Protein AF-A0A3D2CJP8-F1 (afdb_monomer_lite)

Foldseek 3Di:
DDDDDDDDDDDDDDDDDDDDDDDDDDDDDDDDDDDDDDDDDDDDDDDDDDDDDDDDDDDDDDDDDDDDDDDDDDDDDDDDDDDDDDDDDDDDDDDDDDDDPPPPCPQDWDFPDDWPQWTWTARPVPRQTAIDGHDPVCQQQAFLVPQDAQQQPDDPPCLLLLLLLVLQLVCCRVPPVVCNQVSVVVVRARTPNSNSSNVLNCLSVQFDAPDVRHGSVRTDHDPVSVVSNVVSNVVVLVVLLVVVCVVCVPLQDADVNQGLLLLLLLVLVVVVVDDPVVSQVSQVVRVHGPVRNVVRVVVLVVSCVVPPSCSSVVVSVVSNVVSNVVVVVVVVVVDDDPPPPPDDDDPDDDDDDDDDDDDDDDDDDDDDDDDD

Radius of gyration: 37.15 Å; chains: 1; bounding box: 109×98×77 Å

Secondary structure (DSSP, 8-state):
-PPPPPPPPPPP-PPPP--------PPP--PPPPP-PPP-----PPPPPPPPPP-----PPPP-------------------------------------------PPPEEEEEETTEEEEE-TTT--EEEEE--TT-GGGSBTTTPPP--TTSPTT-HHHHHHHHHHHHHHHHH-GGGHHHHHHHTT-SSHHHHHHHHHHHHHHHSEESSTT-BGGGEE--HHHHHHHHHHHHHHHHHHHHHHHHH-TTTT--BTTB-HHHHHHHHHHHHTT--HHHHHHHHHHTT--HHHHHHHHHHHHHHHHH-TT-HHHHHHHHHHHHHHHHHHHHHHHT--SSSS--------------------------------

pLDDT: mean 76.85, std 23.81, range [30.42, 98.5]

Sequence (372 aa):
TVPLPAPIPPADTTPPVDTTLPSTVAPASVAPPAPTLPNPSSTLDEAPAVVAPNTAAGESVPDASHLGPDPESEPDTEDHPDSAQPTDVDTAKSPPDLGPIEVTEETPLSQIGQSGDACLMEDPSTRIRTWMWLPTDGGASVPAEQWTDFWGPLPPGDLDAFCDHRVVQQDAETTQPDTLEAVLTELGYPDVGAWHRVYWTAMKHFGDPSEPGGLLEAYITSERMTRHLLSARTREQQRKAQQHSAADHTLLLPVEDISVESYAACAAAAAQGLPTDQFHQVLADHGMDPVKWERVNAVWTNRMSQDASMTIMQFFGNAFQAATRSSIDAAASATPESMSDDDGDRTEMFEASDEASKLEAPMEDPDADIQF

Structure (mmCIF, N/CA/C/O backbone):
data_AF-A0A3D2CJP8-F1
#
_entry.id   AF-A0A3D2CJP8-F1
#
loop_
_atom_site.group_PDB
_atom_site.id
_atom_site.type_symbol
_atom_site.label_atom_id
_atom_site.label_alt_id
_atom_site.label_comp_id
_atom_site.label_asym_id
_atom_site.label_entity_id
_atom_site.label_seq_id
_atom_site.pdbx_PDB_ins_code
_atom_site.Cartn_x
_atom_site.Cartn_y
_atom_site.Cartn_z
_atom_site.occupancy
_atom_site.B_iso_or_equiv
_atom_site.auth_seq_id
_atom_site.auth_comp_id
_atom_site.auth_asym_id
_atom_site.auth_atom_id
_atom_site.pdbx_PDB_model_num
ATOM 1 N N . THR A 1 1 ? 59.169 -31.226 -27.712 1.00 45.88 1 THR A N 1
ATOM 2 C CA . THR A 1 1 ? 58.097 -31.488 -28.692 1.00 45.88 1 THR A CA 1
ATOM 3 C C . THR A 1 1 ? 57.383 -32.755 -28.281 1.00 45.88 1 THR A C 1
ATOM 5 O O . THR A 1 1 ? 57.922 -33.836 -28.468 1.00 45.88 1 THR A O 1
ATOM 8 N N . VAL A 1 2 ? 56.256 -32.608 -27.585 1.00 45.81 2 VAL A N 1
ATOM 9 C CA . VAL A 1 2 ? 55.427 -33.708 -27.061 1.00 45.81 2 VAL A CA 1
ATOM 10 C C . VAL A 1 2 ? 54.302 -33.956 -28.077 1.00 45.81 2 VAL A C 1
ATOM 12 O O . VAL A 1 2 ? 53.737 -32.970 -28.552 1.00 45.81 2 VAL A O 1
ATOM 15 N N . PRO A 1 3 ? 54.004 -35.205 -28.478 1.00 49.12 3 PRO A N 1
ATOM 16 C CA . PRO A 1 3 ? 53.000 -35.469 -29.506 1.00 49.12 3 PRO A CA 1
ATOM 17 C C . PRO A 1 3 ? 51.574 -35.281 -28.965 1.00 49.12 3 PRO A C 1
ATOM 19 O O . PRO A 1 3 ? 51.261 -35.721 -27.859 1.00 49.12 3 PRO A O 1
ATOM 22 N N . LEU A 1 4 ? 50.721 -34.627 -29.762 1.00 50.25 4 LEU A N 1
ATOM 23 C CA . LEU A 1 4 ? 49.284 -34.487 -29.507 1.00 50.25 4 LEU A CA 1
ATOM 24 C C . LEU A 1 4 ? 48.559 -35.849 -29.572 1.00 50.25 4 LEU A C 1
ATOM 26 O O . LEU A 1 4 ? 48.918 -36.682 -30.408 1.00 50.25 4 LEU A O 1
ATOM 30 N N . PRO A 1 5 ? 47.508 -36.061 -28.758 1.00 54.50 5 PRO A N 1
ATOM 31 C CA . PRO A 1 5 ? 46.655 -37.242 -28.845 1.00 54.50 5 PRO A CA 1
ATOM 32 C C . PRO A 1 5 ? 45.674 -37.164 -30.030 1.00 54.50 5 PRO A C 1
ATOM 34 O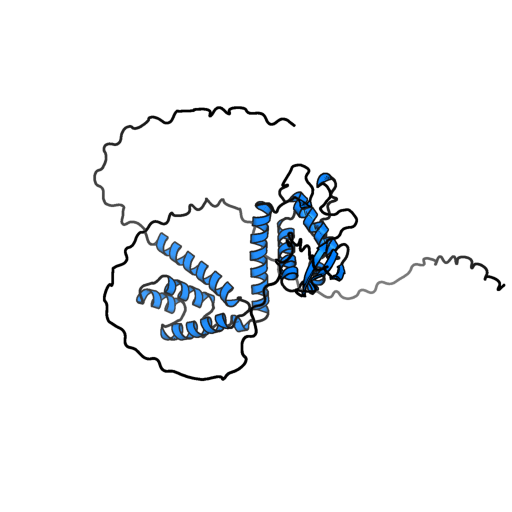 O . PRO A 1 5 ? 45.192 -36.093 -30.397 1.00 54.50 5 PRO A O 1
ATOM 37 N N . ALA A 1 6 ? 45.389 -38.325 -30.624 1.00 61.38 6 ALA A N 1
ATOM 38 C CA . ALA A 1 6 ? 44.492 -38.504 -31.765 1.00 61.38 6 ALA A CA 1
ATOM 39 C C . ALA A 1 6 ? 42.995 -38.357 -31.386 1.00 61.38 6 ALA A C 1
ATOM 41 O O . ALA A 1 6 ? 42.635 -38.616 -30.236 1.00 61.38 6 ALA A O 1
ATOM 42 N N . PRO A 1 7 ? 42.116 -37.977 -32.337 1.00 58.38 7 PRO A N 1
ATOM 43 C CA . PRO A 1 7 ? 40.693 -37.744 -32.081 1.00 58.38 7 PRO A CA 1
ATOM 44 C C . PRO A 1 7 ? 39.887 -39.045 -31.926 1.00 58.38 7 PRO A C 1
ATOM 46 O O . PRO A 1 7 ? 40.112 -40.030 -32.629 1.00 58.38 7 PRO A O 1
ATOM 49 N N . ILE A 1 8 ? 38.917 -39.015 -31.010 1.00 62.25 8 ILE A N 1
ATOM 50 C CA . ILE A 1 8 ? 37.977 -40.102 -30.698 1.00 62.25 8 ILE A CA 1
ATOM 51 C C . ILE A 1 8 ? 36.790 -40.054 -31.687 1.00 62.25 8 ILE A C 1
ATOM 53 O O . ILE A 1 8 ? 36.257 -38.966 -31.912 1.00 62.25 8 ILE A O 1
ATOM 57 N N . PRO A 1 9 ? 36.347 -41.186 -32.275 1.00 62.78 9 PRO A N 1
ATOM 58 C CA . PRO A 1 9 ? 35.161 -41.229 -33.136 1.00 62.78 9 PRO A CA 1
ATOM 59 C C . PRO A 1 9 ? 33.838 -41.225 -32.336 1.00 62.78 9 PRO A C 1
ATOM 61 O O . PRO A 1 9 ? 33.816 -41.686 -31.193 1.00 62.78 9 PRO A O 1
ATOM 64 N N . PRO A 1 10 ? 32.724 -40.740 -32.922 1.00 59.69 10 PRO A N 1
ATOM 65 C CA . PRO A 1 10 ? 31.441 -40.641 -32.230 1.00 59.69 10 PRO A CA 1
ATOM 66 C C . PRO A 1 10 ? 30.774 -42.011 -32.042 1.00 59.69 10 PRO A C 1
ATOM 68 O O . PRO A 1 10 ? 30.721 -42.825 -32.964 1.00 59.69 10 PRO A O 1
ATOM 71 N N . ALA A 1 11 ? 30.250 -42.241 -30.836 1.00 49.19 11 ALA A N 1
ATOM 72 C CA . ALA A 1 11 ? 29.469 -43.419 -30.486 1.00 49.19 11 ALA A CA 1
ATOM 73 C C . ALA A 1 11 ? 28.021 -43.265 -30.975 1.00 49.19 11 ALA A C 1
ATOM 75 O O . ALA A 1 11 ? 27.290 -42.381 -30.531 1.00 49.19 11 ALA A O 1
ATOM 76 N N . ASP A 1 12 ? 27.629 -44.152 -31.884 1.00 48.88 12 ASP A N 1
ATOM 77 C CA . ASP A 1 12 ? 26.260 -44.354 -32.339 1.00 48.88 12 ASP A CA 1
ATOM 78 C C . ASP A 1 12 ? 25.576 -45.341 -31.382 1.00 48.88 12 ASP A C 1
ATOM 80 O O . ASP A 1 12 ? 26.020 -46.482 -31.231 1.00 48.88 12 ASP A O 1
ATOM 84 N N . THR A 1 13 ? 24.541 -44.891 -30.671 1.00 49.53 13 THR A N 1
ATOM 85 C CA . THR A 1 13 ? 23.738 -45.768 -29.804 1.00 49.53 13 THR A CA 1
ATOM 86 C C . THR A 1 13 ? 22.270 -45.372 -29.890 1.00 49.53 13 THR A C 1
ATOM 88 O O . THR A 1 13 ? 21.768 -44.553 -29.125 1.00 49.53 13 THR A O 1
ATOM 91 N N . THR A 1 14 ? 21.569 -45.974 -30.846 1.00 52.47 14 THR A N 1
ATOM 92 C CA . THR A 1 14 ? 20.107 -46.070 -30.854 1.00 52.47 14 THR A CA 1
ATOM 93 C C . THR A 1 14 ? 19.693 -47.306 -30.044 1.00 52.47 14 THR A C 1
ATOM 95 O O . THR A 1 14 ? 20.161 -48.403 -30.354 1.00 52.47 14 THR A O 1
ATOM 98 N N . PRO A 1 15 ? 18.827 -47.193 -29.020 1.00 60.16 15 PRO A N 1
ATOM 99 C CA . PRO A 1 15 ? 18.236 -48.362 -28.378 1.00 60.16 15 PRO A CA 1
ATOM 100 C C . PRO A 1 15 ? 16.935 -48.807 -29.081 1.00 60.16 15 PRO A C 1
ATOM 102 O O . PRO A 1 15 ? 16.200 -47.967 -29.608 1.00 60.16 15 PRO A O 1
ATOM 105 N N . PRO A 1 16 ? 16.623 -50.118 -29.083 1.00 59.84 16 PRO A N 1
ATOM 106 C CA . PRO A 1 16 ? 15.389 -50.643 -29.651 1.00 59.84 16 PRO A CA 1
ATOM 107 C C . PRO A 1 16 ? 14.188 -50.404 -28.726 1.00 59.84 16 PRO A C 1
ATOM 109 O O . PRO A 1 16 ? 14.267 -50.559 -27.508 1.00 59.84 16 PRO A O 1
ATOM 112 N N . VAL A 1 17 ? 13.061 -50.062 -29.347 1.00 55.75 17 VAL A N 1
ATOM 113 C CA . VAL A 1 17 ? 11.728 -50.051 -28.743 1.00 55.75 17 VAL A CA 1
ATOM 114 C C . VAL A 1 17 ? 11.259 -51.496 -28.622 1.00 55.75 17 VAL A C 1
ATOM 116 O O . VAL A 1 17 ? 11.146 -52.175 -29.641 1.00 55.75 17 VAL A O 1
ATOM 119 N N . ASP A 1 18 ? 10.941 -51.947 -27.409 1.00 45.41 18 ASP A N 1
ATOM 120 C CA . ASP A 1 18 ? 10.105 -53.129 -27.235 1.00 45.41 18 ASP A CA 1
ATOM 121 C C . ASP A 1 18 ? 9.031 -52.914 -26.165 1.00 45.41 18 ASP A C 1
ATOM 123 O O . ASP A 1 18 ? 9.230 -52.291 -25.121 1.00 45.41 18 ASP A O 1
ATOM 127 N N . THR A 1 19 ? 7.852 -53.393 -26.524 1.00 47.75 19 THR A N 1
ATOM 128 C CA . THR A 1 19 ? 6.543 -53.180 -25.917 1.00 47.75 19 THR A CA 1
ATOM 129 C C . THR A 1 19 ? 6.222 -54.390 -25.059 1.00 47.75 19 THR A C 1
ATOM 131 O O . THR A 1 19 ? 6.193 -55.472 -25.629 1.00 47.75 19 THR A O 1
ATOM 134 N N . THR A 1 20 ? 5.916 -54.252 -23.756 1.00 43.38 20 THR A N 1
ATOM 135 C CA . THR A 1 20 ? 4.808 -54.973 -23.068 1.00 43.38 20 THR A CA 1
ATOM 136 C C . THR A 1 20 ? 4.754 -54.798 -21.530 1.00 43.38 20 THR A C 1
ATOM 138 O O . THR A 1 20 ? 5.689 -55.162 -20.829 1.00 43.38 20 THR A O 1
ATOM 141 N N . LEU A 1 21 ? 3.550 -54.413 -21.052 1.00 39.94 21 LEU A N 1
ATOM 142 C CA . LEU A 1 21 ? 2.859 -54.760 -19.777 1.00 39.94 21 LEU A CA 1
ATOM 143 C C . LEU A 1 21 ? 3.370 -54.170 -18.433 1.00 39.94 21 LEU A C 1
ATOM 145 O O . LEU A 1 21 ? 4.536 -53.811 -18.338 1.00 39.94 21 LEU A O 1
ATOM 149 N N . PRO A 1 22 ? 2.571 -54.167 -17.330 1.00 49.31 22 PRO A N 1
ATOM 150 C CA . PRO A 1 22 ? 1.109 -54.262 -17.163 1.00 49.31 22 PRO A CA 1
ATOM 151 C C . PRO A 1 22 ? 0.486 -53.091 -16.352 1.00 49.31 22 PRO A C 1
ATOM 153 O O . PRO A 1 22 ? 1.144 -52.410 -15.568 1.00 49.31 22 PRO A O 1
ATOM 156 N N . SER A 1 23 ? -0.834 -52.909 -16.485 1.00 48.38 23 SER A N 1
ATOM 157 C CA . SER A 1 23 ? -1.656 -52.069 -15.601 1.00 48.38 23 SER A CA 1
ATOM 158 C C . SER A 1 23 ? -1.571 -52.519 -14.139 1.00 48.38 23 SER A C 1
ATOM 160 O O . SER A 1 23 ? -2.019 -53.614 -13.804 1.00 48.38 23 SER A O 1
ATOM 162 N N . THR A 1 24 ? -1.114 -51.623 -13.263 1.00 40.81 24 THR A N 1
ATOM 163 C CA . THR A 1 24 ? -1.403 -51.661 -11.824 1.00 40.81 24 THR A CA 1
ATOM 164 C C . THR A 1 24 ? -2.207 -50.414 -11.479 1.00 40.81 24 THR A C 1
ATOM 166 O O . THR A 1 24 ? -1.712 -49.293 -11.554 1.00 40.81 24 THR A O 1
ATOM 169 N N . VAL A 1 25 ? -3.479 -50.628 -11.149 1.00 45.03 25 VAL A N 1
ATOM 170 C CA . VAL A 1 25 ? -4.412 -49.617 -10.647 1.00 45.03 25 VAL A CA 1
ATOM 171 C C . VAL A 1 25 ? -4.022 -49.282 -9.207 1.00 45.03 25 VAL A C 1
ATOM 173 O O . VAL A 1 25 ? -4.098 -50.142 -8.333 1.00 45.03 25 VAL A O 1
ATOM 176 N N . ALA A 1 26 ? -3.607 -48.040 -8.962 1.00 39.28 26 ALA A N 1
ATOM 177 C CA . ALA A 1 26 ? -3.486 -47.479 -7.619 1.00 39.28 26 ALA A CA 1
ATOM 178 C C . ALA A 1 26 ? -4.841 -46.876 -7.186 1.00 39.28 26 ALA A C 1
ATOM 180 O O . ALA A 1 26 ? -5.537 -46.299 -8.026 1.00 39.28 26 ALA A O 1
ATOM 181 N N . PRO A 1 27 ? -5.248 -46.998 -5.908 1.00 38.50 27 PRO A N 1
ATOM 182 C CA . PRO A 1 27 ? -6.500 -46.425 -5.432 1.00 38.50 27 PRO A CA 1
ATOM 183 C C . PRO A 1 27 ? -6.422 -44.895 -5.381 1.00 38.50 27 PRO A C 1
ATOM 185 O O . PRO A 1 27 ? -5.463 -44.316 -4.873 1.00 38.50 27 PRO A O 1
ATOM 188 N N . ALA A 1 28 ? -7.466 -44.260 -5.913 1.00 37.50 28 ALA A N 1
ATOM 189 C CA . ALA A 1 28 ? -7.676 -42.823 -5.895 1.00 37.50 28 ALA A CA 1
ATOM 190 C C . ALA A 1 28 ? -7.708 -42.290 -4.453 1.00 37.50 28 ALA A C 1
ATOM 192 O O . ALA A 1 28 ? -8.556 -42.683 -3.650 1.00 37.50 28 ALA A O 1
ATOM 193 N N . SER A 1 29 ? -6.794 -41.370 -4.149 1.00 34.09 29 SER A N 1
ATOM 194 C CA . SER A 1 29 ? -6.894 -40.507 -2.978 1.00 34.09 29 SER A CA 1
ATOM 195 C C . SER A 1 29 ? -7.959 -39.451 -3.270 1.00 34.09 29 SER A C 1
ATOM 197 O O . SER A 1 29 ? -7.787 -38.607 -4.150 1.00 34.09 29 SER A O 1
ATOM 199 N N . VAL A 1 30 ? -9.100 -39.562 -2.593 1.00 37.56 30 VAL A N 1
ATOM 200 C CA . VAL A 1 30 ? -10.221 -38.623 -2.688 1.00 37.56 30 VAL A CA 1
ATOM 201 C C . VAL A 1 30 ? -9.812 -37.326 -1.994 1.00 37.56 30 VAL A C 1
ATOM 203 O O . VAL A 1 30 ? -9.745 -37.263 -0.768 1.00 37.56 30 VAL A O 1
ATOM 206 N N . AL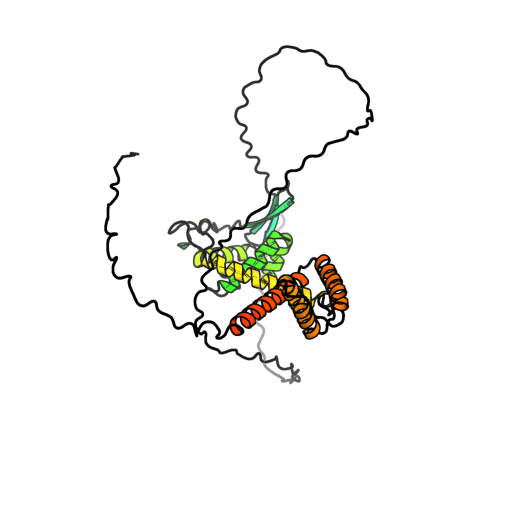A A 1 31 ? -9.527 -36.293 -2.784 1.00 36.75 31 ALA A N 1
ATOM 207 C CA . ALA A 1 31 ? -9.431 -34.926 -2.293 1.00 36.75 31 ALA A CA 1
ATOM 208 C C . ALA A 1 31 ? -10.833 -34.430 -1.871 1.00 36.75 31 ALA A C 1
ATOM 210 O O . ALA A 1 31 ? -11.807 -34.709 -2.579 1.00 36.75 31 ALA A O 1
ATOM 211 N N . PRO A 1 32 ? -10.971 -33.715 -0.740 1.00 38.78 32 PRO A N 1
ATOM 212 C CA . PRO A 1 32 ? -12.240 -33.102 -0.359 1.00 38.78 32 PRO A CA 1
ATOM 213 C C . PRO A 1 32 ? -12.629 -31.991 -1.355 1.00 38.78 32 PRO A C 1
ATOM 215 O O . PRO A 1 32 ? -11.747 -31.320 -1.896 1.00 38.78 32 PRO A O 1
ATOM 218 N N . PRO A 1 33 ? -13.933 -31.780 -1.616 1.00 36.66 33 PRO A N 1
ATOM 219 C CA . PRO A 1 33 ? -14.391 -30.758 -2.549 1.00 36.66 33 PRO A CA 1
ATOM 220 C C . PRO A 1 33 ? -14.069 -29.351 -2.033 1.00 36.66 33 PRO A C 1
ATOM 222 O O . PRO A 1 33 ? -14.289 -29.037 -0.863 1.00 36.66 33 PRO A O 1
ATOM 225 N N . ALA A 1 34 ? -13.575 -28.502 -2.934 1.00 35.25 34 ALA A N 1
ATOM 226 C CA . ALA A 1 34 ? -13.396 -27.078 -2.691 1.00 35.25 34 ALA A CA 1
ATOM 227 C C . ALA A 1 34 ? -14.752 -26.403 -2.385 1.00 35.25 34 ALA A C 1
ATOM 229 O O . ALA A 1 34 ? -15.758 -26.747 -3.018 1.00 35.25 34 ALA A O 1
ATOM 230 N N . PRO A 1 35 ? -14.807 -25.437 -1.449 1.00 33.22 35 PRO A N 1
ATOM 231 C CA . PRO A 1 35 ? -16.019 -24.674 -1.195 1.00 33.22 35 PRO A CA 1
ATOM 232 C C . PRO A 1 35 ? -16.387 -23.855 -2.437 1.00 33.22 35 PRO A C 1
ATOM 234 O O . PRO A 1 35 ? -15.609 -23.045 -2.936 1.00 33.22 35 PRO A O 1
ATOM 237 N N . THR A 1 36 ? -17.591 -24.096 -2.950 1.00 34.59 36 THR A N 1
ATOM 238 C CA . THR A 1 36 ? -18.196 -23.315 -4.030 1.00 34.59 36 THR A CA 1
ATOM 239 C C . THR A 1 36 ? -18.542 -21.930 -3.490 1.00 34.59 36 THR A C 1
ATOM 241 O O . THR A 1 36 ? -19.440 -21.796 -2.660 1.00 34.59 36 THR A O 1
ATOM 244 N N . LEU A 1 37 ? -17.821 -20.903 -3.939 1.00 35.00 37 LEU A N 1
ATOM 245 C CA . LEU A 1 37 ? -18.185 -19.512 -3.679 1.00 35.00 37 LEU A CA 1
ATOM 246 C C . LEU A 1 37 ? -19.433 -19.150 -4.507 1.00 35.00 37 LEU A C 1
ATOM 248 O O . LEU A 1 37 ? -19.487 -19.484 -5.695 1.00 35.00 37 LEU A O 1
ATOM 252 N N . PRO A 1 38 ? -20.446 -18.492 -3.917 1.00 35.53 38 PRO A N 1
ATOM 253 C CA . PRO A 1 38 ? -21.604 -18.022 -4.661 1.00 35.53 38 PRO A CA 1
ATOM 254 C C . PRO A 1 38 ? -21.210 -16.884 -5.610 1.00 35.53 38 PRO A C 1
ATOM 256 O O . PRO A 1 38 ? -20.542 -15.931 -5.225 1.00 35.53 38 PRO A O 1
ATOM 259 N N . ASN A 1 39 ? -21.661 -17.009 -6.855 1.00 39.53 39 ASN A N 1
ATOM 260 C CA . ASN A 1 39 ? -21.547 -16.028 -7.929 1.00 39.53 39 ASN A CA 1
ATOM 261 C C . ASN A 1 39 ? -22.458 -14.818 -7.624 1.00 39.53 39 ASN A C 1
ATOM 263 O O . ASN A 1 39 ? -23.679 -15.007 -7.602 1.00 39.53 39 ASN A O 1
ATOM 267 N N . PRO A 1 40 ? -21.953 -13.584 -7.433 1.00 36.50 40 PRO A N 1
ATOM 268 C CA . PRO A 1 40 ? -22.812 -12.411 -7.416 1.00 36.50 40 PRO A CA 1
ATOM 269 C C . PRO A 1 40 ? -22.982 -11.891 -8.848 1.00 36.50 40 PRO A C 1
ATOM 271 O O . PRO A 1 40 ? -22.270 -11.005 -9.310 1.00 36.50 40 PRO A O 1
ATOM 274 N N . SER A 1 41 ? -23.953 -12.444 -9.573 1.00 41.50 41 SER A N 1
ATOM 275 C CA . SER A 1 41 ? -24.576 -11.709 -10.674 1.00 41.50 41 SER A CA 1
ATOM 276 C C . SER A 1 41 ? -25.604 -10.756 -10.076 1.00 41.50 41 SER A C 1
ATOM 278 O O . SER A 1 41 ? -26.665 -11.195 -9.640 1.00 41.50 41 SER A O 1
ATOM 280 N N . SER A 1 42 ? -25.299 -9.461 -10.036 1.00 35.56 42 SER A N 1
ATOM 281 C CA . SER A 1 42 ? -26.294 -8.394 -9.882 1.00 35.56 42 SER A CA 1
ATOM 282 C C . SER A 1 42 ? -25.740 -7.094 -10.465 1.00 35.56 42 SER A C 1
ATOM 284 O O . SER A 1 42 ? -24.814 -6.500 -9.929 1.00 35.56 42 SER A O 1
ATOM 286 N N . THR A 1 43 ? -26.280 -6.752 -11.636 1.00 36.94 43 THR A N 1
ATOM 287 C CA . THR A 1 43 ? -26.701 -5.406 -12.062 1.00 36.94 43 THR A CA 1
ATOM 288 C C . THR A 1 43 ? -26.075 -4.216 -11.328 1.00 36.94 43 THR A C 1
ATOM 290 O O . THR A 1 43 ? -26.472 -3.881 -10.217 1.00 36.94 43 THR A O 1
ATOM 293 N N . LEU A 1 44 ? -25.153 -3.543 -12.023 1.00 33.38 44 LEU A N 1
ATOM 294 C CA . LEU A 1 44 ? -24.787 -2.147 -11.795 1.00 33.38 44 LEU A CA 1
ATOM 295 C C . LEU A 1 44 ? -25.991 -1.270 -12.158 1.00 33.38 44 LEU A C 1
ATOM 297 O O . LEU A 1 44 ? -26.286 -1.091 -13.338 1.00 33.38 44 LEU A O 1
ATOM 301 N N . ASP A 1 45 ? -26.686 -0.782 -11.135 1.00 34.50 45 ASP A N 1
ATOM 302 C CA . ASP A 1 45 ? -27.572 0.376 -11.229 1.00 34.50 45 ASP A CA 1
ATOM 303 C C . ASP A 1 45 ? -26.782 1.627 -10.808 1.00 34.50 45 ASP A C 1
ATOM 305 O O . ASP A 1 45 ? -25.842 1.567 -10.010 1.00 34.50 45 ASP A O 1
ATOM 309 N N . GLU A 1 46 ? -27.117 2.732 -11.448 1.00 41.53 46 GLU A N 1
ATOM 310 C CA . GLU A 1 46 ? -26.357 3.968 -11.580 1.00 41.53 46 GLU A CA 1
ATOM 311 C C . GLU A 1 46 ? -26.409 4.791 -10.278 1.00 41.53 46 GLU A C 1
ATOM 313 O O . GLU A 1 46 ? -27.482 5.137 -9.790 1.00 41.53 46 GLU A O 1
ATOM 318 N N . ALA A 1 47 ? -25.252 5.121 -9.692 1.00 33.19 47 ALA A N 1
ATOM 319 C CA . ALA A 1 47 ? -25.179 6.007 -8.527 1.00 33.19 47 ALA A CA 1
ATOM 320 C C . ALA A 1 47 ? -25.060 7.482 -8.972 1.00 33.19 47 ALA A C 1
ATOM 322 O O . ALA A 1 47 ? -24.164 7.794 -9.762 1.00 33.19 47 ALA A O 1
ATOM 323 N N . PRO A 1 48 ? -25.898 8.410 -8.464 1.00 42.41 48 PRO A N 1
ATOM 324 C CA . PRO A 1 48 ? -25.790 9.828 -8.791 1.00 42.41 48 PRO A CA 1
ATOM 325 C C . PRO A 1 48 ? -24.670 10.533 -8.007 1.00 42.41 48 PRO A C 1
ATOM 327 O O . PRO A 1 48 ? -24.327 10.176 -6.880 1.00 42.41 48 PRO A O 1
ATOM 330 N N . ALA A 1 49 ? -24.114 11.565 -8.643 1.00 35.66 49 ALA A N 1
ATOM 331 C CA . ALA A 1 49 ? -23.007 12.385 -8.166 1.00 35.66 49 ALA A CA 1
ATOM 332 C C . ALA A 1 49 ? -23.301 13.090 -6.827 1.00 35.66 49 ALA A C 1
ATOM 334 O O . ALA A 1 49 ? -24.322 13.758 -6.663 1.00 35.66 49 ALA A O 1
ATOM 335 N N . VAL A 1 50 ? -22.353 12.988 -5.892 1.00 34.44 50 VAL A N 1
ATOM 336 C CA . VAL A 1 50 ? -22.371 13.684 -4.599 1.00 34.44 50 VAL A CA 1
ATOM 337 C C . VAL A 1 50 ? -21.833 15.105 -4.778 1.00 34.44 50 VAL A C 1
ATOM 339 O O . VAL A 1 50 ? -20.681 15.306 -5.158 1.00 34.44 50 VAL A O 1
ATOM 342 N N . VAL A 1 51 ? -22.684 16.088 -4.487 1.00 35.31 51 VAL A N 1
ATOM 343 C CA . VAL A 1 51 ? -22.354 17.516 -4.384 1.00 35.31 51 VAL A CA 1
ATOM 344 C C . VAL A 1 51 ? -21.744 17.787 -3.004 1.00 35.31 51 VAL A C 1
ATOM 346 O O . VAL A 1 51 ? -22.321 17.414 -1.985 1.00 35.31 51 VAL A O 1
ATOM 349 N N . ALA A 1 52 ? -20.581 18.441 -2.962 1.00 30.42 52 ALA A N 1
ATOM 350 C CA . ALA A 1 52 ? -19.921 18.856 -1.724 1.00 30.42 52 ALA A CA 1
ATOM 351 C C . ALA A 1 52 ? -20.619 20.085 -1.097 1.00 30.42 52 ALA A C 1
ATOM 353 O O . ALA A 1 52 ? -20.880 21.051 -1.820 1.00 30.42 52 ALA A O 1
ATOM 354 N N . PRO A 1 53 ? -20.897 20.109 0.222 1.00 44.06 53 PRO A N 1
ATOM 355 C CA . PRO A 1 53 ? -21.401 21.306 0.880 1.00 44.06 53 PRO A CA 1
ATOM 356 C C . PRO A 1 53 ? -20.281 22.282 1.264 1.00 44.06 53 PRO A C 1
ATOM 358 O O . PRO A 1 53 ? -19.205 21.917 1.732 1.00 44.06 53 PRO A O 1
ATOM 361 N N . ASN A 1 54 ? -20.610 23.549 1.040 1.00 34.25 54 ASN A N 1
ATOM 362 C CA . ASN A 1 54 ? -19.833 24.764 1.232 1.00 34.25 54 ASN A CA 1
ATOM 363 C C . ASN A 1 54 ? -19.808 25.158 2.725 1.00 34.25 54 ASN A C 1
ATOM 365 O O . ASN A 1 54 ? -20.865 25.251 3.351 1.00 34.25 54 ASN A O 1
ATOM 369 N N . THR A 1 55 ? -18.627 25.398 3.297 1.00 34.56 55 THR A N 1
ATOM 370 C CA . THR A 1 55 ? -18.453 25.742 4.720 1.00 34.56 55 THR A CA 1
ATOM 371 C C . THR A 1 55 ? -18.486 27.258 4.915 1.00 34.56 55 THR A C 1
ATOM 373 O O . THR A 1 55 ? -17.575 27.960 4.480 1.00 34.56 55 THR A O 1
ATOM 376 N N . ALA A 1 56 ? -19.504 27.771 5.610 1.00 39.28 56 ALA A N 1
ATOM 377 C CA . ALA A 1 56 ? -19.550 29.151 6.093 1.00 39.28 56 ALA A CA 1
ATOM 378 C C . ALA A 1 56 ? -20.164 29.218 7.503 1.00 39.28 56 ALA A C 1
ATOM 380 O O . ALA A 1 56 ? -21.367 29.044 7.661 1.00 39.28 56 ALA A O 1
ATOM 381 N N . ALA A 1 57 ? -19.321 29.481 8.504 1.00 36.62 57 ALA A N 1
ATOM 382 C CA . ALA A 1 57 ? -19.622 30.062 9.822 1.00 36.62 57 ALA A CA 1
ATOM 383 C C . ALA A 1 57 ? -18.256 30.266 10.522 1.00 36.62 57 ALA A C 1
ATOM 385 O O . ALA A 1 57 ? -17.451 29.345 10.535 1.00 36.62 57 ALA A O 1
ATOM 386 N N . GLY A 1 58 ? -17.832 31.416 11.047 1.00 38.16 58 GLY A N 1
ATOM 387 C CA . GLY A 1 58 ? -18.565 32.612 11.437 1.00 38.16 58 GLY A CA 1
ATOM 388 C C . GLY A 1 58 ? -18.913 32.585 12.923 1.00 38.16 58 GLY A C 1
ATOM 389 O O . GLY A 1 58 ? -20.094 32.632 13.235 1.00 38.16 58 GLY A O 1
ATOM 390 N N . GLU A 1 59 ? -17.930 32.512 13.833 1.00 34.44 59 GLU A N 1
ATOM 391 C CA . GLU A 1 59 ? -18.205 32.706 15.263 1.00 34.44 59 GLU A CA 1
ATOM 392 C C . GLU A 1 59 ? -17.058 33.374 16.037 1.00 34.44 59 GLU A C 1
ATOM 394 O O . GLU A 1 59 ? -15.873 33.201 15.751 1.00 34.44 59 GLU A O 1
ATOM 399 N N . SER A 1 60 ? -17.476 34.217 16.978 1.00 35.25 60 SER A N 1
ATOM 400 C CA . SER A 1 60 ? -16.749 35.315 17.609 1.00 35.25 60 SER A CA 1
ATOM 401 C C . SER A 1 60 ? -16.021 34.893 18.889 1.00 35.25 60 SER A C 1
ATOM 403 O O . SER A 1 60 ? -16.575 34.187 19.725 1.00 35.25 60 SER A O 1
ATOM 405 N N . VAL A 1 61 ? -14.809 35.414 19.094 1.00 40.25 61 VAL A N 1
ATOM 406 C CA . VAL A 1 61 ? -14.017 35.260 20.328 1.00 40.25 61 VAL A CA 1
ATOM 407 C C . VAL A 1 61 ? -14.279 36.447 21.265 1.00 40.25 61 VAL A C 1
ATOM 409 O O . VAL A 1 61 ? -14.195 37.586 20.798 1.00 40.25 61 VAL A O 1
ATOM 412 N N . PRO A 1 62 ? -14.545 36.249 22.571 1.00 54.22 62 PRO A N 1
ATOM 413 C CA . PRO A 1 62 ? -14.500 37.339 23.532 1.00 54.22 62 PRO A CA 1
ATOM 414 C C . PRO A 1 62 ? -13.104 37.538 24.146 1.00 54.22 62 PRO A C 1
ATOM 416 O O . PRO A 1 62 ? -12.400 36.604 24.525 1.00 54.22 62 PRO A O 1
ATOM 419 N N . ASP A 1 63 ? -12.782 38.824 24.231 1.00 41.09 63 ASP A N 1
ATOM 420 C CA . ASP A 1 63 ? -11.669 39.525 24.867 1.00 41.09 63 ASP A CA 1
ATOM 421 C C . ASP A 1 63 ? -11.490 39.175 26.359 1.00 41.09 63 ASP A C 1
ATOM 423 O O . ASP A 1 63 ? -12.451 39.158 27.131 1.00 41.09 63 ASP A O 1
ATOM 427 N N . ALA A 1 64 ? -10.242 38.939 26.770 1.00 37.72 64 ALA A N 1
ATOM 428 C CA . ALA A 1 64 ? -9.844 38.819 28.170 1.00 37.72 64 ALA A CA 1
ATOM 429 C C . ALA A 1 64 ? -8.500 39.525 28.402 1.00 37.72 64 ALA A C 1
ATOM 431 O O . ALA A 1 64 ? -7.452 38.915 28.607 1.00 37.72 64 ALA A O 1
ATOM 432 N N . SER A 1 65 ? -8.558 40.852 28.385 1.00 46.69 65 SER A N 1
ATOM 433 C CA . SER A 1 65 ? -7.525 41.733 28.919 1.00 46.69 65 SER A CA 1
ATOM 434 C C . SER A 1 65 ? -7.623 41.816 30.454 1.00 46.69 65 SER A C 1
ATOM 436 O O . SER A 1 65 ? -8.501 42.504 30.979 1.00 46.69 65 SER A O 1
ATOM 438 N N . HIS A 1 66 ? -6.704 41.193 31.204 1.00 49.03 66 HIS A N 1
ATOM 439 C CA . HIS A 1 66 ? -6.377 41.675 32.555 1.00 49.03 66 HIS A CA 1
ATOM 440 C C . HIS A 1 66 ? -4.938 41.364 32.992 1.00 49.03 66 HIS A C 1
ATOM 442 O O . HIS A 1 66 ? -4.496 40.220 33.010 1.00 49.03 66 HIS A O 1
ATOM 448 N N . LEU A 1 67 ? -4.241 42.444 33.343 1.00 44.81 67 LEU A N 1
ATOM 449 C CA . LEU A 1 67 ? -2.862 42.556 33.816 1.00 44.81 67 LEU A CA 1
ATOM 450 C C . LEU A 1 67 ? -2.693 42.082 35.270 1.00 44.81 67 LEU A C 1
ATOM 452 O O . LEU A 1 67 ? -3.552 42.343 36.111 1.00 44.81 67 LEU A O 1
ATOM 456 N N . GLY A 1 68 ? -1.518 41.535 35.590 1.00 34.81 68 GLY A N 1
ATOM 457 C CA . GLY A 1 68 ? -0.986 41.429 36.954 1.00 34.81 68 GLY A CA 1
ATOM 458 C C . GLY A 1 68 ? 0.448 40.864 36.968 1.00 34.81 68 GLY A C 1
ATOM 459 O O . GLY A 1 68 ? 0.727 40.018 36.127 1.00 34.81 68 GLY A O 1
ATOM 460 N N . PRO A 1 69 ? 1.361 41.350 37.836 1.00 53.19 69 PRO A N 1
ATOM 461 C CA . PRO A 1 69 ? 2.789 41.494 37.517 1.00 53.19 69 PRO A CA 1
ATOM 462 C C . PRO A 1 69 ? 3.718 40.370 38.017 1.00 53.19 69 PRO A C 1
ATOM 464 O O . PRO A 1 69 ? 3.364 39.607 38.916 1.00 53.19 69 PRO A O 1
ATOM 467 N N . ASP A 1 70 ? 4.929 40.363 37.442 1.00 48.84 70 ASP A N 1
ATOM 468 C CA . ASP A 1 70 ? 6.140 39.624 37.838 1.00 48.84 70 ASP A CA 1
ATOM 469 C C . ASP A 1 70 ? 6.436 39.635 39.345 1.00 48.84 70 ASP A C 1
ATOM 471 O O . ASP A 1 70 ? 6.195 40.631 40.040 1.00 48.84 70 ASP A O 1
ATOM 475 N N . PRO A 1 71 ? 7.104 38.570 39.816 1.00 56.75 71 PRO A N 1
ATOM 476 C CA . PRO A 1 71 ? 8.353 38.797 40.533 1.00 56.75 71 PRO A CA 1
ATOM 477 C C . PRO A 1 71 ? 9.503 37.862 40.116 1.00 56.75 71 PRO A C 1
ATOM 479 O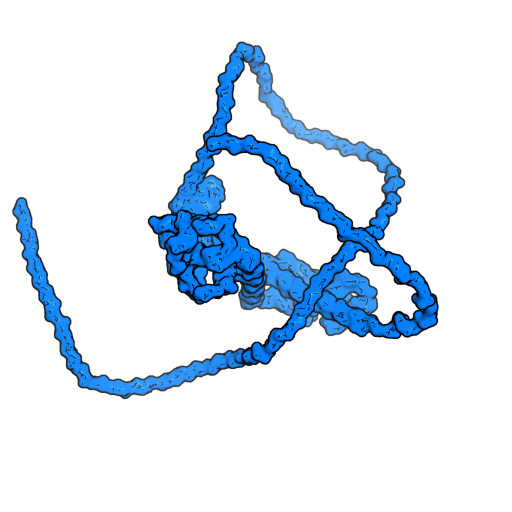 O . PRO A 1 71 ? 9.378 36.640 40.089 1.00 56.75 71 PRO A O 1
ATOM 482 N N . GLU A 1 72 ? 10.639 38.514 39.860 1.00 54.75 72 GLU A N 1
ATOM 483 C CA . GLU A 1 72 ? 12.019 38.157 40.219 1.00 54.75 72 GLU A CA 1
ATOM 484 C C . GLU A 1 72 ? 12.250 36.775 40.853 1.00 54.75 72 GLU A C 1
ATOM 486 O O . GLU A 1 72 ? 11.750 36.505 41.945 1.00 54.75 72 GLU A O 1
ATOM 491 N N . SER A 1 73 ? 13.133 35.968 40.245 1.00 47.44 73 SER A N 1
ATOM 492 C CA . SER A 1 73 ? 14.100 35.096 40.942 1.00 47.44 73 SER A CA 1
ATOM 493 C C . SER A 1 73 ? 15.090 34.468 39.948 1.00 47.44 73 SER A C 1
ATOM 495 O O . SER A 1 73 ? 14.806 33.437 39.343 1.00 47.44 73 SER A O 1
ATOM 497 N N . GLU A 1 74 ? 16.275 35.066 39.819 1.00 51.22 74 GLU A N 1
ATOM 498 C CA . GLU A 1 74 ? 17.514 34.305 39.599 1.00 51.22 74 GLU A CA 1
ATOM 499 C C . GLU A 1 74 ? 18.023 33.802 40.963 1.00 51.22 74 GLU A C 1
ATOM 501 O O . GLU A 1 74 ? 17.713 34.407 41.998 1.00 51.22 74 GLU A O 1
ATOM 506 N N . PRO A 1 75 ? 18.774 32.687 41.000 1.00 59.09 75 PRO A N 1
ATOM 507 C CA . PRO A 1 75 ? 20.216 32.865 41.182 1.00 59.09 75 PRO A CA 1
ATOM 508 C C . PRO A 1 75 ? 21.102 31.868 40.406 1.00 59.09 75 PRO A C 1
ATOM 510 O O . PRO A 1 75 ? 20.919 30.656 40.472 1.00 59.09 75 PRO A O 1
ATOM 513 N N . ASP A 1 76 ? 22.097 32.434 39.722 1.00 43.28 76 ASP A N 1
ATOM 514 C CA . ASP A 1 76 ? 23.540 32.272 39.963 1.00 43.28 76 ASP A CA 1
ATOM 515 C C . ASP A 1 76 ? 24.225 30.880 40.030 1.00 43.28 76 ASP A C 1
ATOM 517 O O . ASP A 1 76 ? 24.042 30.099 40.959 1.00 43.28 76 ASP A O 1
ATOM 521 N N . THR A 1 77 ? 25.248 30.786 39.162 1.00 40.94 77 THR A N 1
ATOM 522 C CA . THR A 1 77 ? 26.627 30.278 39.377 1.00 40.94 77 THR A CA 1
ATOM 523 C C . THR A 1 77 ? 26.935 28.782 39.230 1.00 40.94 77 THR A C 1
ATOM 525 O O . THR A 1 77 ? 26.579 27.985 40.083 1.00 40.94 77 THR A O 1
ATOM 528 N N . GLU A 1 78 ? 27.755 28.464 38.217 1.00 45.19 78 GLU A N 1
ATOM 529 C CA . GLU A 1 78 ? 28.948 27.580 38.253 1.00 45.19 78 GLU A CA 1
ATOM 530 C C . GLU A 1 78 ? 29.692 27.799 36.911 1.00 45.19 78 GLU A C 1
ATOM 532 O O . GLU A 1 78 ? 29.200 27.441 35.846 1.00 45.19 78 GLU A O 1
ATOM 537 N N . ASP A 1 79 ? 30.671 28.701 36.821 1.00 46.97 79 ASP A N 1
ATOM 538 C CA . ASP A 1 79 ? 32.089 28.578 37.209 1.00 46.97 79 ASP A CA 1
ATOM 539 C C . ASP A 1 79 ? 32.854 27.473 36.447 1.00 46.97 79 ASP A C 1
ATOM 541 O O . ASP A 1 79 ? 32.877 26.308 36.836 1.00 46.97 79 ASP A O 1
ATOM 545 N N . HIS A 1 80 ? 33.526 27.861 35.356 1.00 43.81 80 HIS A N 1
ATOM 546 C CA . HIS A 1 80 ? 34.663 27.119 34.810 1.00 43.81 80 HIS A CA 1
ATOM 547 C C . HIS A 1 80 ? 35.778 28.096 34.386 1.00 43.81 80 HIS A C 1
ATOM 549 O O . HIS A 1 80 ? 35.511 29.041 33.638 1.00 43.81 80 HIS A O 1
ATOM 555 N N . PRO A 1 81 ? 37.026 27.890 34.853 1.00 56.66 81 PRO A N 1
ATOM 556 C CA . PRO A 1 81 ? 38.088 28.876 34.732 1.00 56.66 81 PRO A CA 1
ATOM 557 C C . PRO A 1 81 ? 38.893 28.758 33.430 1.00 56.66 81 PRO A C 1
ATOM 559 O O . PRO A 1 81 ? 39.339 27.684 33.041 1.00 56.66 81 PRO A O 1
ATOM 562 N N . ASP A 1 82 ? 39.107 29.935 32.843 1.00 42.03 82 ASP A N 1
ATOM 563 C CA . ASP A 1 82 ? 40.409 30.584 32.633 1.00 42.03 82 ASP A CA 1
ATOM 564 C C . ASP A 1 82 ? 41.438 30.011 31.623 1.00 42.03 82 ASP A C 1
ATOM 566 O O . ASP A 1 82 ? 41.860 28.858 31.657 1.00 42.03 82 ASP A O 1
ATOM 570 N N . SER A 1 83 ? 41.953 30.978 30.847 1.00 44.72 83 SER A N 1
ATOM 571 C CA . SER A 1 83 ? 43.299 31.102 30.271 1.00 44.72 83 SER A CA 1
ATOM 572 C C . SER A 1 83 ? 43.606 30.515 28.886 1.00 44.72 83 SER A C 1
ATOM 574 O O . SER A 1 83 ? 44.039 29.376 28.750 1.00 44.72 83 SER A O 1
ATOM 576 N N . ALA A 1 84 ? 43.603 31.391 27.868 1.00 40.12 84 ALA A N 1
ATOM 577 C CA . ALA A 1 84 ? 44.850 31.906 27.271 1.00 40.12 84 ALA A CA 1
ATOM 578 C C . ALA A 1 84 ? 44.606 33.132 26.357 1.00 40.12 84 ALA A C 1
ATOM 580 O O . ALA A 1 84 ? 43.572 33.264 25.712 1.00 40.12 84 ALA A O 1
ATOM 581 N N . GLN A 1 85 ? 45.580 34.042 26.365 1.00 47.12 85 GLN A N 1
ATOM 582 C CA . GLN A 1 85 ? 45.559 35.429 25.885 1.00 47.12 85 GLN A CA 1
ATOM 583 C C . GLN A 1 85 ? 45.649 35.636 24.356 1.00 47.12 85 GLN A C 1
ATOM 585 O O . GLN A 1 85 ? 46.074 34.732 23.638 1.00 47.12 85 GLN A O 1
ATOM 590 N N . PRO A 1 86 ? 45.324 36.856 23.865 1.00 46.69 86 PRO A N 1
ATOM 591 C CA . PRO A 1 86 ? 45.420 37.232 22.457 1.00 46.69 86 PRO A CA 1
ATOM 592 C C . PRO A 1 86 ? 46.837 37.687 22.077 1.00 46.69 86 PRO A C 1
ATOM 594 O O . PRO A 1 86 ? 47.412 38.568 22.716 1.00 46.69 86 PRO A O 1
ATOM 597 N N . THR A 1 87 ? 47.374 37.134 20.990 1.00 39.06 87 THR A N 1
ATOM 598 C CA . THR A 1 87 ? 48.564 37.657 20.307 1.00 39.06 87 THR A CA 1
ATOM 599 C C . THR A 1 87 ? 48.179 38.342 19.001 1.00 39.06 87 THR A C 1
ATOM 601 O O . THR A 1 87 ? 47.587 37.724 18.121 1.00 39.06 87 THR A O 1
ATOM 604 N N . ASP A 1 88 ? 48.558 39.616 18.939 1.00 38.22 88 ASP A N 1
ATOM 605 C CA . ASP A 1 88 ? 49.042 40.391 17.798 1.00 38.22 88 ASP A CA 1
ATOM 606 C C . ASP A 1 88 ? 48.252 40.410 16.480 1.00 38.22 88 ASP A C 1
ATOM 608 O O . ASP A 1 88 ? 48.241 39.494 15.661 1.00 38.22 88 ASP A O 1
ATOM 612 N N . VAL A 1 89 ? 47.693 41.600 16.254 1.00 50.41 89 VAL A N 1
ATOM 613 C CA . VAL A 1 89 ? 47.302 42.161 14.966 1.00 50.41 89 VAL A CA 1
ATOM 614 C C . VAL A 1 89 ? 48.568 42.366 14.135 1.00 50.41 89 VAL A C 1
ATOM 616 O O . VAL A 1 89 ? 49.327 43.297 14.399 1.00 50.41 89 VAL A O 1
ATOM 619 N N . ASP A 1 90 ? 48.765 41.539 13.107 1.00 39.78 90 ASP A N 1
ATOM 620 C CA . ASP A 1 90 ? 49.710 41.836 12.035 1.00 39.78 90 ASP A CA 1
ATOM 621 C C . ASP A 1 90 ? 48.996 41.943 10.683 1.00 39.78 90 ASP A C 1
ATOM 623 O O . ASP A 1 90 ? 48.124 41.158 10.305 1.00 39.78 90 ASP A O 1
ATOM 627 N N . THR A 1 91 ? 49.352 43.009 9.983 1.00 52.50 91 THR A N 1
ATOM 628 C CA . THR A 1 91 ? 48.773 43.474 8.729 1.00 52.50 91 THR A CA 1
ATOM 629 C C . THR A 1 91 ? 49.414 42.707 7.581 1.00 52.50 91 THR A C 1
ATOM 631 O O . THR A 1 91 ? 50.555 42.988 7.227 1.00 52.50 91 THR A O 1
ATOM 634 N N . ALA A 1 92 ? 48.693 41.785 6.932 1.00 39.56 92 ALA A N 1
ATOM 635 C CA . ALA A 1 92 ? 49.152 41.224 5.662 1.00 39.56 92 ALA A CA 1
ATOM 636 C C . ALA A 1 92 ? 48.020 40.682 4.768 1.00 39.56 92 ALA A C 1
ATOM 638 O O . ALA A 1 92 ? 47.456 39.627 5.019 1.00 39.56 92 ALA A O 1
ATOM 639 N N . LYS A 1 93 ? 47.831 41.396 3.649 1.00 42.53 93 LYS A N 1
ATOM 640 C CA . LYS A 1 93 ? 47.534 40.900 2.292 1.00 42.53 93 LYS A CA 1
ATOM 641 C C . LYS A 1 93 ? 46.199 40.167 2.065 1.00 42.53 93 LYS A C 1
ATOM 643 O O . LYS A 1 93 ? 46.009 39.029 2.470 1.00 42.53 93 LYS A O 1
ATOM 648 N N . SER A 1 94 ? 45.324 40.822 1.294 1.00 44.50 94 SER A N 1
ATOM 649 C CA . SER A 1 94 ? 44.092 40.259 0.732 1.00 44.50 94 SER A CA 1
ATOM 650 C C . SER A 1 94 ? 44.296 38.847 0.162 1.00 44.50 94 SER A C 1
ATOM 652 O O . SER A 1 94 ? 45.259 38.646 -0.591 1.00 44.50 94 SER A O 1
ATOM 654 N N . PRO A 1 95 ? 43.403 37.888 0.469 1.00 38.66 95 PRO A N 1
ATOM 655 C CA . PRO A 1 95 ? 43.411 36.589 -0.184 1.00 38.66 95 PRO A CA 1
ATOM 656 C C . PRO A 1 95 ? 43.051 36.741 -1.671 1.00 38.66 95 PRO A C 1
ATOM 658 O O . PRO A 1 95 ? 42.334 37.678 -2.038 1.00 38.66 95 PRO A O 1
ATOM 661 N N . PRO A 1 96 ? 43.567 35.858 -2.543 1.00 47.34 96 PRO A N 1
ATOM 662 C CA . PRO A 1 96 ? 43.166 35.831 -3.938 1.00 47.34 96 PRO A CA 1
ATOM 663 C C . PRO A 1 96 ? 41.681 35.475 -4.052 1.00 47.34 96 PRO A C 1
ATOM 665 O O . PRO A 1 96 ? 41.165 34.647 -3.304 1.00 47.34 96 PRO A O 1
ATOM 668 N N . ASP A 1 97 ? 41.039 36.134 -5.007 1.00 53.94 97 ASP A N 1
ATOM 669 C CA . ASP A 1 97 ? 39.704 35.879 -5.538 1.00 53.94 97 ASP A CA 1
ATOM 670 C C . ASP A 1 97 ? 39.463 34.368 -5.729 1.00 53.94 97 ASP A C 1
ATOM 672 O O . ASP A 1 97 ? 40.049 33.736 -6.613 1.00 53.94 97 ASP A O 1
ATOM 676 N N . LEU A 1 98 ? 38.662 33.770 -4.842 1.00 40.44 98 LEU A N 1
ATOM 677 C CA . LEU A 1 98 ? 38.176 32.403 -4.992 1.00 40.44 98 LEU A CA 1
ATOM 678 C C . LEU A 1 98 ? 36.975 32.461 -5.936 1.00 40.44 98 LEU A C 1
ATOM 680 O O . LEU A 1 98 ? 35.873 32.823 -5.527 1.00 40.44 98 LEU A O 1
ATOM 684 N N . GLY A 1 99 ? 37.203 32.113 -7.203 1.00 51.72 99 GLY A N 1
ATOM 685 C CA . GLY A 1 99 ? 36.119 31.842 -8.144 1.00 51.72 99 GLY A CA 1
ATOM 686 C C . GLY A 1 99 ? 35.165 30.754 -7.615 1.00 51.72 99 GLY A C 1
ATOM 687 O O . GLY A 1 99 ? 35.533 30.005 -6.704 1.00 51.72 99 GLY A O 1
ATOM 688 N N . PRO A 1 100 ? 33.939 30.658 -8.161 1.00 46.00 100 PRO A N 1
ATOM 689 C CA . PRO A 1 100 ? 32.944 29.688 -7.713 1.00 46.00 100 PRO A CA 1
ATOM 690 C C . PRO A 1 100 ? 33.509 28.268 -7.815 1.00 46.00 100 PRO A C 1
ATOM 692 O O . PRO A 1 100 ? 33.904 27.815 -8.886 1.00 46.00 100 PRO A O 1
ATOM 695 N N . ILE A 1 101 ? 33.577 27.580 -6.677 1.00 38.94 101 ILE A N 1
ATOM 696 C CA . ILE A 1 101 ? 33.950 26.170 -6.605 1.00 38.94 101 ILE A CA 1
ATOM 697 C C . ILE A 1 101 ? 32.739 25.380 -7.113 1.00 38.94 101 ILE A C 1
ATOM 699 O O . ILE A 1 101 ? 31.745 25.246 -6.400 1.00 38.94 101 ILE A O 1
ATOM 703 N N . GLU A 1 102 ? 32.802 24.879 -8.347 1.00 47.41 102 GLU A N 1
ATOM 704 C CA . GLU A 1 102 ? 31.882 23.847 -8.834 1.00 47.41 102 GLU A CA 1
ATOM 705 C C . GLU A 1 102 ? 32.180 22.538 -8.092 1.00 47.41 102 GLU A C 1
ATOM 707 O O . GLU A 1 102 ? 33.013 21.731 -8.501 1.00 47.41 102 GLU A O 1
ATOM 712 N N . VAL A 1 103 ? 31.509 22.336 -6.960 1.00 37.97 103 VAL A N 1
ATOM 713 C CA . VAL A 1 103 ? 31.424 21.033 -6.298 1.00 37.97 103 VAL A CA 1
ATOM 714 C C . VAL A 1 103 ? 30.415 20.194 -7.086 1.00 37.97 103 VAL A C 1
ATOM 716 O O . VAL A 1 103 ? 29.229 20.190 -6.775 1.00 37.97 103 VAL A O 1
ATOM 719 N N . THR A 1 104 ? 30.864 19.493 -8.126 1.00 52.53 104 THR A N 1
ATOM 720 C CA . THR A 1 104 ? 30.145 18.314 -8.645 1.00 52.53 104 THR A CA 1
ATOM 721 C C . THR A 1 104 ? 30.727 17.066 -7.984 1.00 52.53 104 THR A C 1
ATOM 723 O O . THR A 1 104 ? 31.264 16.172 -8.628 1.00 52.53 104 THR A O 1
ATOM 726 N N . GLU A 1 105 ? 30.679 17.021 -6.649 1.00 58.50 105 GLU A N 1
ATOM 727 C CA . GLU A 1 105 ? 30.986 15.805 -5.889 1.00 58.50 105 GLU A CA 1
ATOM 728 C C . GLU A 1 105 ? 29.783 14.860 -5.959 1.00 58.50 105 GLU A C 1
ATOM 730 O O . GLU A 1 105 ? 29.064 14.640 -4.985 1.00 58.50 105 GLU A O 1
ATOM 735 N N . GLU A 1 106 ? 29.540 14.299 -7.144 1.00 75.44 106 GLU A N 1
ATOM 736 C CA . GLU A 1 106 ? 28.711 13.106 -7.246 1.00 75.44 106 GLU A CA 1
ATOM 737 C C . GLU A 1 106 ? 29.480 11.973 -6.567 1.00 75.44 106 GLU A C 1
ATOM 739 O O . GLU A 1 106 ? 30.435 11.414 -7.112 1.00 75.44 106 GLU A O 1
ATOM 744 N N . THR A 1 107 ? 29.111 11.687 -5.317 1.00 79.06 107 THR A N 1
ATOM 745 C CA . THR A 1 107 ? 29.647 10.539 -4.590 1.00 79.06 107 THR A CA 1
ATOM 746 C C . THR A 1 107 ? 29.385 9.291 -5.438 1.00 79.06 107 THR A C 1
ATOM 748 O O . THR A 1 107 ? 28.224 8.990 -5.725 1.00 79.06 107 THR A O 1
ATOM 751 N N . PRO A 1 108 ? 30.427 8.558 -5.870 1.00 86.88 108 PRO A N 1
ATOM 752 C CA . PRO A 1 108 ? 30.242 7.438 -6.776 1.00 86.88 108 PRO A CA 1
ATOM 753 C C . PRO A 1 108 ? 29.444 6.337 -6.076 1.00 86.88 108 PRO A C 1
ATOM 755 O O . PRO A 1 108 ? 29.869 5.792 -5.053 1.00 86.88 108 PRO A O 1
ATOM 758 N N . LEU A 1 109 ? 28.288 6.000 -6.644 1.00 93.12 109 LEU A N 1
ATOM 759 C CA . LEU A 1 109 ? 27.488 4.866 -6.203 1.00 93.12 109 LEU A CA 1
ATOM 760 C C . LEU A 1 109 ? 28.279 3.568 -6.413 1.00 93.12 109 LEU A C 1
ATOM 762 O O . LEU A 1 109 ? 28.849 3.331 -7.481 1.00 93.12 109 LEU A O 1
ATOM 766 N N . SER A 1 110 ? 28.309 2.714 -5.394 1.00 95.50 110 SER A N 1
ATOM 767 C CA . SER A 1 110 ? 28.995 1.422 -5.452 1.00 95.50 110 SER A CA 1
ATOM 768 C C . SER A 1 110 ? 28.009 0.319 -5.809 1.00 95.50 110 SER A C 1
ATOM 770 O O . SER A 1 110 ? 27.025 0.116 -5.105 1.00 95.50 110 SER A O 1
ATOM 772 N N . GLN A 1 111 ? 28.274 -0.427 -6.879 1.00 96.44 111 GLN A N 1
ATOM 773 C CA . GLN A 1 111 ? 27.467 -1.598 -7.213 1.00 96.44 111 GLN A CA 1
ATOM 774 C C . GLN A 1 111 ? 27.718 -2.719 -6.197 1.00 96.44 111 GLN A C 1
ATOM 776 O O . GLN A 1 111 ? 28.850 -3.179 -6.040 1.00 96.44 111 GLN A O 1
ATOM 781 N N . ILE A 1 112 ? 26.657 -3.172 -5.531 1.00 96.88 112 ILE A N 1
ATOM 782 C CA . ILE A 1 112 ? 26.699 -4.238 -4.518 1.00 96.88 112 ILE A CA 1
ATOM 783 C C . ILE A 1 112 ? 25.918 -5.494 -4.933 1.00 96.88 112 ILE A C 1
ATOM 785 O O . ILE A 1 112 ? 26.081 -6.543 -4.313 1.00 96.88 112 ILE A O 1
ATOM 789 N N . GLY A 1 113 ? 25.109 -5.416 -5.995 1.00 96.31 113 GLY A N 1
ATOM 790 C CA . GLY A 1 113 ? 24.354 -6.549 -6.530 1.00 96.31 113 GLY A CA 1
ATOM 791 C C . GLY A 1 113 ? 23.929 -6.355 -7.986 1.00 96.31 113 GLY A C 1
ATOM 792 O O . GLY A 1 113 ? 24.037 -5.260 -8.543 1.00 96.31 113 GLY A O 1
ATOM 793 N N . GLN A 1 114 ? 23.454 -7.431 -8.611 1.00 97.19 114 GLN A N 1
ATOM 794 C CA . GLN A 1 114 ? 22.900 -7.424 -9.965 1.00 97.19 114 GLN A CA 1
ATOM 795 C C . GLN A 1 114 ? 21.787 -8.470 -10.076 1.00 97.19 114 GLN A C 1
ATOM 797 O O . GLN A 1 114 ? 21.952 -9.587 -9.595 1.00 97.19 114 GLN A O 1
ATOM 802 N N . SER A 1 115 ? 20.691 -8.109 -10.740 1.00 97.06 115 SER A N 1
ATOM 803 C CA . SER A 1 115 ? 19.552 -8.980 -11.036 1.00 97.06 115 SER A CA 1
ATOM 804 C C . SER A 1 115 ? 19.039 -8.638 -12.440 1.00 97.06 115 SER A C 1
ATOM 806 O O . SER A 1 115 ? 18.427 -7.591 -12.670 1.00 97.06 115 SER A O 1
ATOM 808 N N . GLY A 1 116 ? 19.393 -9.483 -13.413 1.00 96.00 116 GLY A N 1
ATOM 809 C CA . GLY A 1 116 ? 19.171 -9.218 -14.836 1.00 96.00 116 GLY A CA 1
ATOM 810 C C . GLY A 1 116 ? 19.902 -7.958 -15.322 1.00 96.00 116 GLY A C 1
ATOM 811 O O . GLY A 1 116 ? 21.108 -7.796 -15.107 1.00 96.00 116 GLY A O 1
ATOM 812 N N . ASP A 1 117 ? 19.146 -7.065 -15.963 1.00 96.00 117 ASP A N 1
ATOM 813 C CA . ASP A 1 117 ? 19.601 -5.751 -16.448 1.00 96.00 117 ASP A CA 1
ATOM 814 C C . ASP A 1 117 ? 19.579 -4.655 -15.354 1.00 96.00 117 ASP A C 1
ATOM 816 O O . ASP A 1 117 ? 19.800 -3.479 -15.645 1.00 96.00 117 ASP A O 1
ATOM 820 N N . ALA A 1 118 ? 19.260 -4.997 -14.101 1.00 96.81 118 ALA A N 1
ATOM 821 C CA . ALA A 1 118 ? 19.244 -4.055 -12.983 1.00 96.81 118 ALA A CA 1
ATOM 822 C C . ALA A 1 118 ? 20.406 -4.300 -12.011 1.00 96.81 118 ALA A C 1
ATOM 824 O O . ALA A 1 118 ? 20.803 -5.437 -11.747 1.00 96.81 118 ALA A O 1
ATOM 825 N N . CYS A 1 119 ? 20.927 -3.217 -11.442 1.00 97.06 119 CYS A N 1
ATOM 826 C CA . CYS A 1 119 ? 22.034 -3.207 -10.496 1.00 97.06 119 CYS A CA 1
ATOM 827 C C . CYS A 1 119 ? 21.575 -2.618 -9.164 1.00 97.06 119 CYS A C 1
ATOM 829 O O . CYS A 1 119 ? 20.961 -1.553 -9.133 1.00 97.06 119 CYS A O 1
ATOM 831 N N . LEU A 1 120 ? 21.905 -3.285 -8.060 1.00 96.75 120 LEU A N 1
ATOM 832 C CA . LEU A 1 120 ? 21.723 -2.723 -6.727 1.00 96.75 120 LEU A CA 1
ATOM 833 C C . LEU A 1 120 ? 22.938 -1.858 -6.404 1.00 96.75 120 LEU A C 1
ATOM 835 O O . LEU A 1 120 ? 24.069 -2.353 -6.368 1.00 96.75 120 LEU A O 1
ATOM 839 N N . MET A 1 121 ? 22.692 -0.575 -6.182 1.00 96.44 121 MET A N 1
ATOM 840 C CA . MET A 1 121 ? 23.711 0.435 -5.934 1.00 96.44 121 MET A CA 1
ATOM 841 C C . MET A 1 121 ? 23.604 0.923 -4.488 1.00 96.44 121 MET A C 1
ATOM 843 O O . MET A 1 121 ? 22.500 1.151 -4.005 1.00 96.44 121 MET A O 1
ATOM 847 N N . GLU A 1 122 ? 24.731 1.086 -3.798 1.00 96.50 122 GLU A N 1
ATOM 848 C CA . GLU A 1 122 ? 24.814 1.678 -2.458 1.00 96.50 122 GLU A CA 1
ATOM 849 C C . GLU A 1 122 ? 25.553 3.015 -2.539 1.00 96.50 122 GLU A C 1
ATOM 851 O O . GLU A 1 122 ? 26.676 3.091 -3.050 1.00 96.50 122 GLU A O 1
ATOM 856 N N . ASP A 1 123 ? 24.938 4.069 -2.014 1.00 95.31 123 ASP A N 1
ATOM 857 C CA . ASP A 1 123 ? 25.640 5.319 -1.744 1.00 95.31 123 ASP A CA 1
ATOM 858 C C . ASP A 1 123 ? 26.539 5.119 -0.509 1.00 95.31 123 ASP A C 1
ATOM 860 O O . ASP A 1 123 ? 26.034 4.856 0.587 1.00 95.31 123 ASP A O 1
ATOM 864 N N . PRO A 1 124 ? 27.874 5.234 -0.634 1.00 93.31 124 PRO A N 1
ATOM 865 C CA . PRO A 1 124 ? 28.782 4.971 0.478 1.00 93.31 124 PRO A CA 1
ATOM 866 C C . PRO A 1 124 ? 28.634 5.973 1.632 1.00 93.31 124 PRO A C 1
ATOM 868 O O . PRO A 1 124 ? 29.022 5.647 2.759 1.00 93.31 124 PRO A O 1
ATOM 871 N N . SER A 1 125 ? 28.088 7.167 1.373 1.00 94.12 125 SER A N 1
ATOM 872 C CA . SER A 1 125 ? 27.918 8.228 2.368 1.00 94.12 125 SER A CA 1
ATOM 873 C C . SER A 1 125 ? 26.663 8.026 3.221 1.00 94.12 125 SER A C 1
ATOM 875 O O . SER A 1 125 ? 26.725 8.131 4.447 1.00 94.12 125 SER A O 1
ATOM 877 N N . THR A 1 126 ? 25.543 7.669 2.590 1.00 94.75 126 THR A N 1
ATOM 878 C CA . THR A 1 126 ? 24.243 7.508 3.258 1.00 94.75 126 THR A CA 1
ATOM 879 C C . THR A 1 126 ? 23.901 6.056 3.577 1.00 94.75 126 THR A C 1
ATOM 881 O O . THR A 1 126 ? 23.012 5.804 4.390 1.00 94.75 126 THR A O 1
ATOM 884 N N . ARG A 1 127 ? 24.597 5.096 2.953 1.00 95.12 127 ARG A N 1
ATOM 885 C CA . ARG A 1 127 ? 24.254 3.662 2.944 1.00 95.12 127 ARG A CA 1
ATOM 886 C C . ARG A 1 127 ? 22.859 3.371 2.390 1.00 95.12 127 ARG A C 1
ATOM 888 O O . ARG A 1 127 ? 22.338 2.277 2.601 1.00 95.12 127 ARG A O 1
ATOM 895 N N . ILE A 1 128 ? 22.254 4.324 1.678 1.00 94.88 128 ILE A N 1
ATOM 896 C CA . ILE A 1 128 ? 20.998 4.098 0.968 1.00 94.88 128 ILE A CA 1
ATOM 897 C C . ILE A 1 128 ? 21.290 3.171 -0.207 1.00 94.88 128 ILE A C 1
ATOM 899 O O . ILE A 1 128 ? 22.244 3.376 -0.960 1.00 94.88 128 ILE A O 1
ATOM 903 N N . ARG A 1 129 ? 20.462 2.136 -0.334 1.00 95.75 129 ARG A N 1
ATOM 904 C CA . ARG A 1 129 ? 20.536 1.150 -1.406 1.00 95.75 129 ARG A CA 1
ATOM 905 C C . ARG A 1 129 ? 19.369 1.351 -2.354 1.00 95.75 129 ARG A C 1
ATOM 907 O O . ARG A 1 129 ? 18.228 1.381 -1.903 1.00 95.75 129 ARG A O 1
ATOM 914 N N . THR A 1 130 ? 19.661 1.431 -3.644 1.00 95.75 130 THR A N 1
ATOM 915 C CA . THR A 1 130 ? 18.664 1.681 -4.688 1.00 95.75 130 THR A CA 1
ATOM 916 C C . THR A 1 130 ? 18.914 0.760 -5.870 1.00 95.75 130 THR A C 1
ATOM 918 O O . THR A 1 130 ? 20.056 0.582 -6.301 1.00 95.75 130 THR A O 1
ATOM 921 N N . TRP A 1 131 ? 17.847 0.177 -6.409 1.00 96.12 131 TRP A N 1
ATOM 922 C CA . TRP A 1 131 ? 17.922 -0.557 -7.665 1.00 96.12 131 TRP A CA 1
ATOM 923 C C . TRP A 1 131 ? 17.926 0.426 -8.835 1.00 96.12 131 TRP A C 1
ATOM 925 O O . TRP A 1 131 ? 17.057 1.284 -8.957 1.00 96.12 131 TRP A O 1
ATOM 935 N N . MET A 1 132 ? 18.922 0.302 -9.706 1.00 95.75 132 MET A N 1
ATOM 936 C CA . MET A 1 132 ? 19.039 1.079 -10.934 1.00 95.75 132 MET A CA 1
ATOM 937 C C . MET A 1 132 ? 18.946 0.142 -12.127 1.00 95.75 132 MET A C 1
ATOM 939 O O . MET A 1 132 ? 19.679 -0.840 -12.216 1.00 95.75 132 MET A O 1
ATOM 943 N N . TRP A 1 133 ? 18.058 0.450 -13.062 1.00 95.94 133 TRP A N 1
ATOM 944 C CA . TRP A 1 133 ? 17.926 -0.318 -14.292 1.00 95.94 133 TRP A CA 1
ATOM 945 C C . TRP A 1 133 ? 18.862 0.237 -15.365 1.00 95.94 133 TRP A C 1
ATOM 947 O O . TRP A 1 133 ? 18.753 1.403 -15.738 1.00 95.94 133 TRP A O 1
ATOM 957 N N . LEU A 1 134 ? 19.785 -0.600 -15.843 1.00 93.75 134 LEU A N 1
ATOM 958 C CA . LEU A 1 134 ? 20.838 -0.246 -16.800 1.00 93.75 134 LEU A CA 1
ATOM 959 C C . LEU A 1 134 ? 20.782 -1.191 -18.015 1.00 93.75 134 LEU A C 1
ATOM 961 O O . LEU A 1 134 ? 21.673 -2.021 -18.214 1.00 93.75 134 LEU A O 1
ATOM 965 N N . PRO A 1 135 ? 19.716 -1.111 -18.824 1.00 93.62 135 PRO A N 1
ATOM 966 C CA . PRO A 1 135 ? 19.485 -2.051 -19.907 1.00 93.62 135 PRO A CA 1
ATOM 967 C C . PRO A 1 135 ? 20.445 -1.836 -21.076 1.00 93.62 135 PRO A C 1
ATOM 969 O O . PRO A 1 135 ? 20.741 -0.715 -21.489 1.00 93.62 135 PRO A O 1
ATOM 972 N N . THR A 1 136 ? 20.904 -2.943 -21.658 1.00 91.50 136 THR A N 1
ATOM 973 C CA . THR A 1 136 ? 21.861 -2.926 -22.779 1.00 91.50 136 THR A CA 1
ATOM 974 C C . THR A 1 136 ? 21.244 -2.513 -24.119 1.00 91.50 136 THR A C 1
ATOM 976 O O . THR A 1 136 ? 21.973 -2.153 -25.041 1.00 91.50 136 THR A O 1
ATOM 979 N N . ASP A 1 137 ? 19.916 -2.538 -24.231 1.00 90.56 137 ASP A N 1
ATOM 980 C CA . ASP A 1 137 ? 19.148 -2.180 -25.431 1.00 90.56 137 ASP A CA 1
ATOM 981 C C . ASP A 1 137 ? 18.669 -0.715 -25.442 1.00 90.56 137 ASP A C 1
ATOM 983 O O . ASP A 1 137 ? 17.905 -0.324 -26.323 1.00 90.56 137 ASP A O 1
ATOM 987 N N . GLY A 1 138 ? 19.125 0.101 -24.485 1.00 92.25 138 GLY A N 1
ATOM 988 C CA . GLY A 1 138 ? 18.752 1.512 -24.350 1.00 92.25 138 GLY A CA 1
ATOM 989 C C . GLY A 1 138 ? 17.510 1.757 -23.491 1.00 92.25 138 GLY A C 1
ATOM 990 O O . GLY A 1 138 ? 17.300 2.884 -23.047 1.00 92.25 138 GLY A O 1
ATOM 991 N N . GLY A 1 139 ? 16.720 0.724 -23.183 1.00 93.06 139 GLY A N 1
ATOM 992 C CA . GLY A 1 139 ? 15.681 0.818 -22.164 1.00 93.06 139 GLY A CA 1
ATOM 993 C C . GLY A 1 139 ? 14.635 1.901 -22.395 1.00 93.06 139 GLY A C 1
ATOM 994 O O . GLY A 1 139 ? 14.023 1.982 -23.453 1.00 93.06 139 GLY A O 1
ATOM 995 N N . ALA A 1 140 ? 14.428 2.737 -21.377 1.00 91.94 140 ALA A N 1
ATOM 996 C CA . ALA A 1 140 ? 13.454 3.826 -21.405 1.00 91.94 140 ALA A CA 1
ATOM 997 C C . ALA A 1 140 ? 13.868 4.990 -22.321 1.00 91.94 140 ALA A C 1
ATOM 999 O O . ALA A 1 140 ? 13.035 5.820 -22.677 1.00 91.94 140 ALA A O 1
ATOM 1000 N N . SER A 1 141 ? 15.127 5.029 -22.755 1.00 95.50 141 SER A N 1
ATOM 1001 C CA . SER A 1 141 ? 15.640 6.078 -23.636 1.00 95.50 141 SER A CA 1
ATOM 1002 C C . SER A 1 141 ? 15.361 5.801 -25.121 1.00 95.50 141 SER A C 1
ATOM 1004 O O . SER A 1 141 ? 15.862 6.517 -25.986 1.00 95.50 141 SER A O 1
ATOM 1006 N N . VAL A 1 142 ? 14.567 4.773 -25.450 1.00 96.06 142 VAL A N 1
ATOM 1007 C CA . VAL A 1 142 ? 14.068 4.543 -26.816 1.00 96.06 142 VAL A CA 1
ATOM 1008 C C . VAL A 1 142 ? 12.698 5.210 -27.020 1.00 96.06 142 VAL A C 1
ATOM 1010 O O . VAL A 1 142 ? 11.916 5.322 -26.070 1.00 96.06 142 VAL A O 1
ATOM 1013 N N . PRO A 1 143 ? 12.353 5.631 -28.251 1.00 96.50 143 PRO A N 1
ATOM 1014 C CA . PRO A 1 143 ? 10.999 6.077 -28.565 1.00 96.50 143 PRO A CA 1
ATOM 1015 C C . PRO A 1 143 ? 9.968 4.980 -28.279 1.00 96.50 143 PRO A C 1
ATOM 1017 O O . PRO A 1 143 ? 10.207 3.807 -28.576 1.00 96.50 143 PRO A O 1
ATOM 1020 N N . ALA A 1 144 ? 8.787 5.354 -27.784 1.00 95.50 144 ALA A N 1
ATOM 1021 C CA . ALA A 1 144 ? 7.734 4.394 -27.427 1.00 95.50 144 ALA A CA 1
ATOM 1022 C C . ALA A 1 144 ? 7.324 3.457 -28.586 1.00 95.50 144 ALA A C 1
ATOM 1024 O O . ALA A 1 144 ? 6.970 2.298 -28.363 1.00 95.50 144 ALA A O 1
ATOM 1025 N N . GLU A 1 145 ? 7.417 3.924 -29.833 1.00 95.62 145 GLU A N 1
ATOM 1026 C CA . GLU A 1 145 ? 7.142 3.129 -31.041 1.00 95.62 145 GLU A CA 1
ATOM 1027 C C . GLU A 1 145 ? 8.170 2.013 -31.285 1.00 95.62 145 GLU A C 1
ATOM 1029 O O . GLU A 1 145 ? 7.849 0.996 -31.897 1.00 95.62 145 GLU A O 1
ATOM 1034 N N . GLN A 1 146 ? 9.401 2.191 -30.799 1.00 96.25 146 GLN A N 1
ATOM 1035 C CA . GLN A 1 146 ? 10.490 1.216 -30.912 1.00 96.25 146 GLN A CA 1
ATOM 1036 C C . GLN A 1 146 ? 10.539 0.265 -29.708 1.00 96.25 146 GLN A C 1
ATOM 1038 O O . GLN A 1 146 ? 11.228 -0.756 -29.753 1.00 96.25 146 GLN A O 1
ATOM 1043 N N . TRP A 1 147 ? 9.797 0.573 -28.640 1.00 96.44 147 TRP A N 1
ATOM 1044 C CA . TRP A 1 147 ? 9.710 -0.270 -27.456 1.00 96.44 147 TRP A CA 1
ATOM 1045 C C . TRP A 1 147 ? 9.014 -1.596 -27.768 1.00 96.44 147 TRP A C 1
ATOM 1047 O O . TRP A 1 147 ? 7.873 -1.620 -28.245 1.00 96.44 147 TRP A O 1
ATOM 1057 N N . THR A 1 148 ? 9.690 -2.700 -27.447 1.00 96.88 148 THR A N 1
ATOM 1058 C CA . THR A 1 148 ? 9.114 -4.045 -27.523 1.00 96.88 148 THR A CA 1
ATOM 1059 C C . THR A 1 148 ? 8.405 -4.368 -26.217 1.00 96.88 148 THR A C 1
ATOM 1061 O O . THR A 1 148 ? 9.038 -4.458 -25.167 1.00 96.88 148 THR A O 1
ATOM 1064 N N . ASP A 1 149 ? 7.092 -4.563 -26.296 1.00 97.44 149 ASP A N 1
ATOM 1065 C CA . ASP A 1 149 ? 6.262 -4.835 -25.128 1.00 97.44 149 ASP A CA 1
ATOM 1066 C C . ASP A 1 149 ? 6.679 -6.136 -24.428 1.00 97.44 149 ASP A C 1
ATOM 1068 O O . ASP A 1 149 ? 6.835 -7.191 -25.050 1.00 97.44 149 ASP A O 1
ATOM 1072 N N . PHE A 1 150 ? 6.790 -6.065 -23.106 1.00 97.69 150 PHE A N 1
ATOM 1073 C CA . PHE A 1 150 ? 7.053 -7.190 -22.226 1.00 97.69 150 PHE A CA 1
ATOM 1074 C C . PHE A 1 150 ? 6.091 -7.102 -21.043 1.00 97.69 150 PHE A C 1
ATOM 1076 O O . PHE A 1 150 ? 6.233 -6.230 -20.198 1.00 97.69 150 PHE A O 1
ATOM 1083 N N . TRP A 1 151 ? 5.097 -7.990 -20.988 1.00 98.00 151 TRP A N 1
ATOM 1084 C CA . TRP A 1 151 ? 4.076 -7.994 -19.927 1.00 98.00 151 TRP A CA 1
ATOM 1085 C C . TRP A 1 151 ? 4.436 -8.897 -18.735 1.00 98.00 151 TRP A C 1
ATOM 1087 O O . TRP A 1 151 ? 3.805 -8.822 -17.684 1.00 98.00 151 TRP A O 1
ATOM 1097 N N . GLY A 1 152 ? 5.479 -9.725 -18.868 1.00 97.38 152 GLY A N 1
ATOM 1098 C CA . GLY A 1 152 ? 5.910 -10.651 -17.820 1.00 97.38 152 GLY A CA 1
ATOM 1099 C C . GLY A 1 152 ? 4.768 -11.577 -17.360 1.00 97.38 152 GLY A C 1
ATOM 1100 O O . GLY A 1 152 ? 4.130 -12.194 -18.215 1.00 97.38 152 GLY A O 1
ATOM 1101 N N . PRO A 1 153 ? 4.504 -11.700 -16.042 1.00 98.12 153 PRO A N 1
ATOM 1102 C CA . PRO A 1 153 ? 3.420 -12.520 -15.499 1.00 98.12 153 PRO A CA 1
ATOM 1103 C C . PRO A 1 153 ? 2.030 -11.866 -15.614 1.00 98.12 153 PRO A C 1
ATOM 1105 O O . PRO A 1 153 ? 1.034 -12.511 -15.288 1.00 98.12 153 PRO A O 1
ATOM 1108 N N . LEU A 1 154 ? 1.938 -10.603 -16.045 1.00 97.94 154 LEU A N 1
ATOM 1109 C CA . LEU A 1 154 ? 0.675 -9.871 -16.107 1.00 97.94 154 LEU A CA 1
ATOM 1110 C C . LEU A 1 154 ? -0.073 -10.135 -17.425 1.00 97.94 154 LEU A C 1
ATOM 1112 O O . LEU A 1 154 ? 0.547 -10.194 -18.491 1.00 97.94 154 LEU A O 1
ATOM 1116 N N . PRO A 1 155 ? -1.414 -10.227 -17.399 1.00 97.25 155 PRO A N 1
ATOM 1117 C CA . PRO A 1 155 ? -2.211 -10.181 -18.617 1.00 97.25 155 PRO A CA 1
ATOM 1118 C C . PRO A 1 155 ? -2.060 -8.814 -19.318 1.00 97.25 155 PRO A C 1
ATOM 1120 O O . PRO A 1 155 ? -2.140 -7.776 -18.656 1.00 97.25 155 PRO A O 1
ATOM 1123 N N . PRO A 1 156 ? -1.890 -8.767 -20.653 1.00 97.88 156 PRO A N 1
ATOM 1124 C CA . PRO A 1 156 ? -1.854 -7.504 -21.384 1.00 97.88 156 PRO A CA 1
ATOM 1125 C C . PRO A 1 156 ? -3.129 -6.683 -21.168 1.00 97.88 156 PRO A C 1
ATOM 1127 O O . PRO A 1 156 ? -4.236 -7.199 -21.329 1.00 97.88 156 PRO A O 1
ATOM 1130 N N . GLY A 1 157 ? -2.980 -5.399 -20.841 1.00 95.75 157 GLY A N 1
ATOM 1131 C CA . GLY A 1 157 ? -4.120 -4.504 -20.608 1.00 95.75 157 GLY A CA 1
ATOM 1132 C C . GLY A 1 157 ? -4.669 -4.499 -19.173 1.00 95.75 157 GLY A C 1
ATOM 1133 O O . GLY A 1 157 ? -5.523 -3.663 -18.873 1.00 95.75 157 GLY A O 1
ATOM 1134 N N . ASP A 1 158 ? -4.181 -5.370 -18.284 1.00 98.12 158 ASP A N 1
ATOM 1135 C CA . ASP A 1 158 ? -4.634 -5.442 -16.889 1.00 98.12 158 ASP A CA 1
ATOM 1136 C C . ASP A 1 158 ? -3.917 -4.409 -16.003 1.00 98.12 158 ASP A C 1
ATOM 1138 O O . ASP A 1 158 ? -2.909 -4.678 -15.343 1.00 98.12 158 ASP A O 1
ATOM 1142 N N . LEU A 1 159 ? -4.440 -3.181 -16.031 1.00 98.00 159 LEU A N 1
ATOM 1143 C CA . LEU A 1 159 ? -3.917 -2.067 -15.241 1.00 98.00 159 LEU A CA 1
ATOM 1144 C C . LEU A 1 159 ? -4.066 -2.302 -13.728 1.00 98.00 159 LEU A C 1
ATOM 1146 O O . LEU A 1 159 ? -3.202 -1.877 -12.965 1.00 98.00 159 LEU A O 1
ATOM 1150 N N . ASP A 1 160 ? -5.126 -2.984 -13.287 1.00 98.19 160 ASP A N 1
ATOM 1151 C CA . ASP A 1 160 ? -5.341 -3.265 -11.866 1.00 98.19 160 ASP A CA 1
ATOM 1152 C C . ASP A 1 160 ? -4.269 -4.210 -11.318 1.00 98.19 160 ASP A C 1
ATOM 1154 O O . ASP A 1 160 ? -3.648 -3.894 -10.299 1.00 98.19 160 ASP A O 1
ATOM 1158 N N . ALA A 1 161 ? -3.990 -5.312 -12.023 1.00 98.12 161 ALA A N 1
ATOM 1159 C CA . ALA A 1 161 ? -2.938 -6.249 -11.634 1.00 98.12 161 ALA A CA 1
ATOM 1160 C C . ALA A 1 161 ? -1.542 -5.600 -11.671 1.00 98.12 161 ALA A C 1
ATOM 1162 O O . ALA A 1 161 ? -0.730 -5.814 -10.766 1.00 98.12 161 ALA A O 1
ATOM 1163 N N . PHE A 1 162 ? -1.269 -4.750 -12.671 1.00 98.44 162 PHE A N 1
ATOM 1164 C CA . PHE A 1 162 ? -0.034 -3.961 -12.708 1.00 98.44 162 PHE A CA 1
ATOM 1165 C C . PHE A 1 162 ? 0.107 -3.054 -11.480 1.00 98.44 162 PHE A C 1
ATOM 1167 O O . PHE A 1 162 ? 1.156 -3.055 -10.833 1.00 98.44 162 PHE A O 1
ATOM 1174 N N . CYS A 1 163 ? -0.938 -2.295 -11.141 1.00 98.50 163 CYS A N 1
ATOM 1175 C CA . CYS A 1 163 ? -0.921 -1.398 -9.990 1.00 98.50 163 CYS A CA 1
ATOM 1176 C C . CYS A 1 163 ? -0.770 -2.159 -8.665 1.00 98.50 163 CYS A C 1
ATOM 1178 O O . CYS A 1 163 ? -0.028 -1.697 -7.796 1.00 98.50 163 CYS A O 1
ATOM 1180 N N . ASP A 1 164 ? -1.395 -3.332 -8.523 1.00 98.25 164 ASP A N 1
ATOM 1181 C CA . ASP A 1 164 ? -1.203 -4.207 -7.359 1.00 98.25 164 ASP A CA 1
ATOM 1182 C C . ASP A 1 164 ? 0.270 -4.648 -7.234 1.00 98.25 164 ASP A C 1
ATOM 1184 O O . ASP A 1 164 ? 0.866 -4.501 -6.164 1.00 98.25 164 ASP A O 1
ATOM 1188 N N . HIS A 1 165 ? 0.901 -5.095 -8.329 1.00 98.31 165 HIS A N 1
ATOM 1189 C CA . HIS A 1 165 ? 2.325 -5.466 -8.332 1.00 98.31 165 HIS A CA 1
ATOM 1190 C C . HIS A 1 165 ? 3.237 -4.256 -8.053 1.00 98.31 165 HIS A C 1
ATOM 1192 O O . HIS A 1 165 ? 4.193 -4.374 -7.284 1.00 98.31 165 HIS A O 1
ATOM 1198 N N . ARG A 1 166 ? 2.929 -3.077 -8.614 1.00 98.06 166 ARG A N 1
ATOM 1199 C CA . ARG A 1 166 ? 3.703 -1.839 -8.404 1.00 98.06 166 ARG A CA 1
ATOM 1200 C C . ARG A 1 166 ? 3.701 -1.401 -6.945 1.00 98.06 166 ARG A C 1
ATOM 1202 O O . ARG A 1 166 ? 4.744 -0.993 -6.445 1.00 98.06 166 ARG A O 1
ATOM 1209 N N . VAL A 1 167 ? 2.564 -1.492 -6.258 1.00 98.31 167 VAL A N 1
ATOM 1210 C CA . VAL A 1 167 ? 2.466 -1.132 -4.835 1.00 98.31 167 VAL A CA 1
ATOM 1211 C C . VAL A 1 167 ? 3.316 -2.060 -3.967 1.00 98.31 167 VAL A C 1
ATOM 1213 O O . VAL A 1 167 ? 4.059 -1.572 -3.114 1.00 98.31 167 VAL A O 1
ATOM 1216 N N . VAL A 1 168 ? 3.239 -3.375 -4.197 1.00 97.38 168 VAL A N 1
ATOM 1217 C CA . VAL A 1 168 ? 4.045 -4.369 -3.467 1.00 97.38 168 VAL A CA 1
ATOM 1218 C C . VAL A 1 168 ? 5.536 -4.133 -3.710 1.00 97.38 168 VAL A C 1
ATOM 1220 O O . VAL A 1 168 ? 6.327 -4.099 -2.766 1.00 97.38 168 VAL A O 1
ATOM 1223 N N . GLN A 1 169 ? 5.913 -3.899 -4.967 1.00 97.56 169 GLN A N 1
ATOM 1224 C CA . GLN A 1 169 ? 7.289 -3.605 -5.340 1.00 97.56 169 GLN A CA 1
ATOM 1225 C C . GLN A 1 169 ? 7.808 -2.315 -4.687 1.00 97.56 169 GLN A C 1
ATOM 1227 O O . GLN A 1 169 ? 8.907 -2.319 -4.135 1.00 97.56 169 GLN A O 1
ATOM 1232 N N . GLN A 1 170 ? 7.030 -1.230 -4.713 1.00 97.25 170 GLN A N 1
ATOM 1233 C CA . GLN A 1 170 ? 7.420 0.053 -4.123 1.00 97.25 170 GLN A CA 1
ATOM 1234 C C . GLN A 1 170 ? 7.613 -0.051 -2.601 1.00 97.25 170 GLN A C 1
ATOM 1236 O O . GLN A 1 170 ? 8.542 0.547 -2.054 1.00 97.25 170 GLN A O 1
ATOM 1241 N N . ASP A 1 171 ? 6.770 -0.826 -1.911 1.00 95.88 171 ASP A N 1
ATOM 1242 C CA . ASP A 1 171 ? 6.929 -1.090 -0.476 1.00 95.88 171 ASP A CA 1
ATOM 1243 C C . ASP A 1 171 ? 8.223 -1.855 -0.171 1.00 95.88 171 ASP A C 1
ATOM 1245 O O . ASP A 1 171 ? 8.932 -1.501 0.777 1.00 95.88 171 ASP A O 1
ATOM 1249 N N . ALA A 1 172 ? 8.544 -2.874 -0.976 1.00 96.19 172 ALA A N 1
ATOM 1250 C CA . ALA A 1 172 ? 9.778 -3.644 -0.838 1.00 96.19 172 ALA A CA 1
ATOM 1251 C C . ALA A 1 172 ? 11.016 -2.774 -1.097 1.00 96.19 172 ALA A C 1
ATOM 1253 O O . ALA A 1 172 ? 11.940 -2.769 -0.288 1.00 96.19 172 ALA A O 1
ATOM 1254 N N . GLU A 1 173 ? 11.002 -1.977 -2.167 1.00 95.38 173 GLU A N 1
ATOM 1255 C CA . GLU A 1 173 ? 12.090 -1.059 -2.519 1.00 95.38 173 GLU A CA 1
ATOM 1256 C C . GLU A 1 173 ? 12.336 -0.005 -1.429 1.00 95.38 173 GLU A C 1
ATOM 1258 O O . GLU A 1 173 ? 13.482 0.261 -1.078 1.00 95.38 173 GLU A O 1
ATOM 1263 N N . THR A 1 174 ? 11.268 0.543 -0.840 1.00 94.62 174 THR A N 1
ATOM 1264 C CA . THR A 1 174 ? 11.373 1.586 0.194 1.00 94.62 174 THR A CA 1
ATOM 1265 C C . THR A 1 174 ? 11.826 1.027 1.545 1.00 94.62 174 THR A C 1
ATOM 1267 O O . THR A 1 174 ? 12.588 1.673 2.261 1.00 94.62 174 THR A O 1
ATOM 1270 N N . THR A 1 175 ? 11.334 -0.154 1.929 1.00 93.75 175 THR A N 1
ATOM 1271 C CA . THR A 1 175 ? 11.530 -0.675 3.293 1.00 93.75 175 THR A CA 1
ATOM 1272 C C . THR A 1 175 ? 12.753 -1.583 3.390 1.00 93.75 175 THR A C 1
ATOM 1274 O O . THR A 1 175 ? 13.477 -1.539 4.383 1.00 93.75 175 THR A O 1
ATOM 1277 N N . GLN A 1 176 ? 12.955 -2.454 2.397 1.00 94.06 176 GLN A N 1
ATOM 1278 C CA . GLN A 1 176 ? 13.961 -3.519 2.411 1.00 94.06 176 GLN A CA 1
ATOM 1279 C C . GLN A 1 176 ? 14.442 -3.819 0.977 1.00 94.06 176 GLN A C 1
ATOM 1281 O O . GLN A 1 176 ? 14.108 -4.875 0.429 1.00 94.06 176 GLN A O 1
ATOM 1286 N N . PRO A 1 177 ? 15.243 -2.930 0.356 1.00 94.31 177 PRO A N 1
ATOM 1287 C CA . PRO A 1 177 ? 15.646 -3.058 -1.049 1.00 94.31 177 PRO A CA 1
ATOM 1288 C C . PRO A 1 177 ? 16.381 -4.371 -1.362 1.00 94.31 177 PRO A C 1
ATOM 1290 O O . PRO A 1 177 ? 16.260 -4.893 -2.470 1.00 94.31 177 PRO A O 1
ATOM 1293 N N . ASP A 1 178 ? 17.074 -4.960 -0.382 1.00 94.88 178 ASP A N 1
ATOM 1294 C CA . ASP A 1 178 ? 17.751 -6.259 -0.523 1.00 94.88 178 ASP A CA 1
ATOM 1295 C C . ASP A 1 178 ? 16.773 -7.434 -0.722 1.00 94.88 178 ASP A C 1
ATOM 1297 O O . ASP A 1 178 ? 17.154 -8.484 -1.232 1.00 94.88 178 ASP A O 1
ATOM 1301 N N . THR A 1 179 ? 15.509 -7.275 -0.319 1.00 96.38 179 THR A N 1
ATOM 1302 C CA . THR A 1 179 ? 14.466 -8.309 -0.452 1.00 96.38 179 THR A CA 1
ATOM 1303 C C . THR A 1 179 ? 13.660 -8.184 -1.739 1.00 96.38 179 THR A C 1
ATOM 1305 O O . THR A 1 179 ? 12.840 -9.055 -2.031 1.00 96.38 179 THR A O 1
ATOM 1308 N N . LEU A 1 180 ? 13.893 -7.129 -2.529 1.00 96.88 180 LEU A N 1
ATOM 1309 C CA . LEU A 1 180 ? 13.078 -6.822 -3.699 1.00 96.88 180 LEU A CA 1
ATOM 1310 C C . LEU A 1 180 ? 13.041 -7.979 -4.709 1.00 96.88 180 LEU A C 1
ATOM 1312 O O . LEU A 1 180 ? 11.977 -8.305 -5.224 1.00 96.88 180 LEU A O 1
ATOM 1316 N N . GLU A 1 181 ? 14.175 -8.628 -4.969 1.00 97.50 181 GLU A N 1
ATOM 1317 C CA . GLU A 1 181 ? 14.243 -9.757 -5.905 1.00 97.50 181 GLU A CA 1
ATOM 1318 C C . GLU A 1 181 ? 13.387 -10.947 -5.443 1.00 97.50 181 GLU A C 1
ATOM 1320 O O . GLU A 1 181 ? 12.669 -11.542 -6.249 1.00 97.50 181 GLU A O 1
ATOM 1325 N N . ALA A 1 182 ? 13.393 -11.259 -4.143 1.00 97.88 182 ALA A N 1
ATOM 1326 C CA . ALA A 1 182 ? 12.539 -12.302 -3.577 1.00 97.88 182 ALA A CA 1
ATOM 1327 C C . ALA A 1 182 ? 11.052 -11.940 -3.713 1.00 97.88 182 ALA A C 1
ATOM 1329 O O . ALA A 1 182 ? 10.267 -12.763 -4.180 1.00 97.88 182 ALA A O 1
ATOM 1330 N N . VAL A 1 183 ? 10.680 -10.694 -3.400 1.00 97.62 183 VAL A N 1
ATOM 1331 C CA . VAL A 1 183 ? 9.302 -10.197 -3.556 1.00 97.62 183 VAL A CA 1
ATOM 1332 C C . VAL A 1 183 ? 8.849 -10.260 -5.019 1.00 97.62 183 VAL A C 1
ATOM 1334 O O . VAL A 1 183 ? 7.746 -10.712 -5.315 1.00 97.62 183 VAL A O 1
ATOM 1337 N N . LEU A 1 184 ? 9.700 -9.859 -5.965 1.00 98.06 184 LEU A N 1
ATOM 1338 C CA . LEU A 1 184 ? 9.393 -9.944 -7.394 1.00 98.06 184 LEU A CA 1
ATOM 1339 C C . LEU A 1 184 ? 9.291 -11.396 -7.881 1.00 98.06 184 LEU A C 1
ATOM 1341 O O . LEU A 1 184 ? 8.424 -11.701 -8.700 1.00 98.06 184 LEU A O 1
ATOM 1345 N N . THR A 1 185 ? 10.104 -12.300 -7.334 1.00 98.25 185 THR A N 1
ATOM 1346 C CA . THR A 1 185 ? 10.002 -13.740 -7.612 1.00 98.25 185 THR A CA 1
ATOM 1347 C C . THR A 1 185 ? 8.650 -14.297 -7.159 1.00 98.25 185 THR A C 1
ATOM 1349 O O . THR A 1 185 ? 8.021 -15.054 -7.899 1.00 98.25 185 THR A O 1
ATOM 1352 N N . GLU A 1 186 ? 8.152 -13.886 -5.987 1.00 98.00 186 GLU A N 1
ATOM 1353 C CA . GLU A 1 186 ? 6.815 -14.262 -5.496 1.00 98.00 186 GLU A CA 1
ATOM 1354 C C . GLU A 1 186 ? 5.686 -13.744 -6.401 1.00 98.00 186 GLU A C 1
ATOM 1356 O O . GLU A 1 186 ? 4.679 -14.428 -6.585 1.00 98.00 186 GLU A O 1
ATOM 1361 N N . LEU A 1 187 ? 5.876 -12.577 -7.022 1.00 97.75 187 LEU A N 1
ATOM 1362 C CA . LEU A 1 187 ? 4.958 -12.012 -8.020 1.00 97.75 187 LEU A CA 1
ATOM 1363 C C . LEU A 1 187 ? 5.112 -12.634 -9.425 1.00 97.75 187 LEU A C 1
ATOM 1365 O O . LEU A 1 187 ? 4.380 -12.264 -10.346 1.00 97.75 187 LEU A O 1
ATOM 1369 N N . GLY A 1 188 ? 6.042 -13.577 -9.606 1.00 98.25 188 GLY A N 1
ATOM 1370 C CA . GLY A 1 188 ? 6.252 -14.314 -10.855 1.00 98.25 188 GLY A CA 1
ATOM 1371 C C . GLY A 1 188 ? 7.233 -13.674 -11.841 1.00 98.25 188 GLY A C 1
ATOM 1372 O O . GLY A 1 188 ? 7.286 -14.095 -12.999 1.00 98.25 188 GLY A O 1
ATOM 1373 N N . TYR A 1 189 ? 8.010 -12.673 -11.423 1.00 98.31 189 TYR A N 1
ATOM 1374 C CA . TYR A 1 189 ? 9.082 -12.100 -12.242 1.00 98.31 189 TYR A CA 1
ATOM 1375 C C . TYR A 1 189 ? 10.389 -12.887 -12.056 1.00 98.31 189 TYR A C 1
ATOM 1377 O O . TYR A 1 189 ? 10.705 -13.277 -10.935 1.00 98.31 189 TYR A O 1
ATOM 1385 N N . PRO A 1 190 ? 11.174 -13.119 -13.124 1.00 98.06 190 PRO A N 1
ATOM 1386 C CA . PRO A 1 190 ? 12.429 -13.865 -13.019 1.00 98.06 190 PRO A CA 1
ATOM 1387 C C . PRO A 1 190 ? 13.560 -13.075 -12.343 1.00 98.06 190 PRO A C 1
ATOM 1389 O O . PRO A 1 190 ? 14.426 -13.685 -11.726 1.00 98.06 190 PRO A O 1
ATOM 1392 N N . ASP A 1 191 ? 13.567 -11.747 -12.486 1.00 98.06 191 ASP A N 1
ATOM 1393 C CA . ASP A 1 191 ? 14.598 -10.843 -11.973 1.00 98.06 191 ASP A CA 1
ATOM 1394 C C . ASP A 1 191 ? 14.075 -9.391 -11.914 1.00 98.06 191 ASP A C 1
ATOM 1396 O O . ASP A 1 191 ? 12.986 -9.077 -12.417 1.00 98.06 191 ASP A O 1
ATOM 1400 N N . VAL A 1 192 ? 14.847 -8.490 -11.297 1.00 97.94 192 VAL A N 1
ATOM 1401 C CA . VAL A 1 192 ? 14.491 -7.064 -11.163 1.00 97.94 192 VAL A CA 1
ATOM 1402 C C . VAL A 1 192 ? 14.459 -6.358 -12.527 1.00 97.94 192 VAL A C 1
ATOM 1404 O O . VAL A 1 192 ? 13.585 -5.524 -12.776 1.00 97.94 192 VAL A O 1
ATOM 1407 N N . GLY A 1 193 ? 15.353 -6.711 -13.454 1.00 97.81 193 GLY A N 1
ATOM 1408 C CA . GLY A 1 193 ? 15.361 -6.163 -14.815 1.00 97.81 193 GLY A CA 1
ATOM 1409 C C . GLY A 1 193 ? 14.076 -6.471 -15.598 1.00 97.81 193 GLY A C 1
ATOM 1410 O O . GLY A 1 193 ? 13.537 -5.596 -16.283 1.00 97.81 193 GLY A O 1
ATOM 1411 N N . ALA A 1 194 ? 13.534 -7.680 -15.454 1.00 98.12 194 ALA A N 1
ATOM 1412 C CA . ALA A 1 194 ? 12.268 -8.082 -16.055 1.00 98.12 194 ALA A CA 1
ATOM 1413 C C . ALA A 1 194 ? 11.089 -7.257 -15.516 1.00 98.12 194 ALA A C 1
ATOM 1415 O O . ALA A 1 194 ? 10.222 -6.859 -16.297 1.00 98.12 194 ALA A O 1
ATOM 1416 N N . TRP A 1 195 ? 11.076 -6.933 -14.218 1.00 98.12 195 TRP A N 1
ATOM 1417 C CA . TRP A 1 195 ? 10.090 -6.008 -13.649 1.00 98.12 195 TRP A CA 1
ATOM 1418 C C . TRP A 1 195 ? 10.165 -4.620 -14.296 1.00 98.12 195 TRP A C 1
ATOM 1420 O O . TRP A 1 195 ? 9.133 -4.089 -14.700 1.00 98.12 195 TRP A O 1
ATOM 1430 N N . HIS A 1 196 ? 11.361 -4.048 -14.474 1.00 97.88 196 HIS A N 1
ATOM 1431 C CA . HIS A 1 196 ? 11.496 -2.745 -15.137 1.00 97.88 196 HIS A CA 1
ATOM 1432 C C . HIS A 1 196 ? 10.993 -2.763 -16.586 1.00 97.88 196 HIS A C 1
ATOM 1434 O O . HIS A 1 196 ? 10.353 -1.807 -17.024 1.00 97.88 196 HIS A O 1
ATOM 1440 N N . ARG A 1 197 ? 11.202 -3.861 -17.322 1.00 97.75 197 ARG A N 1
ATOM 1441 C CA . ARG A 1 197 ? 10.622 -4.029 -18.667 1.00 97.75 197 ARG A CA 1
ATOM 1442 C C . ARG A 1 197 ? 9.087 -4.051 -18.631 1.00 97.75 197 ARG A C 1
ATOM 1444 O O . ARG A 1 197 ? 8.451 -3.443 -19.494 1.00 97.75 197 ARG A O 1
ATOM 1451 N N . VAL A 1 198 ? 8.485 -4.691 -17.625 1.00 98.38 198 VAL A N 1
ATOM 1452 C CA . VAL A 1 198 ? 7.026 -4.642 -17.412 1.00 98.38 198 VAL A CA 1
ATOM 1453 C C . VAL A 1 198 ? 6.560 -3.238 -17.048 1.00 98.38 198 VAL A C 1
ATOM 1455 O O . VAL A 1 198 ? 5.603 -2.751 -17.647 1.00 98.38 198 VAL A O 1
ATOM 1458 N N . TYR A 1 199 ? 7.258 -2.559 -16.138 1.00 98.06 199 TYR A N 1
ATOM 1459 C CA . TYR A 1 199 ? 6.963 -1.180 -15.750 1.00 98.06 199 TYR A CA 1
ATOM 1460 C C . TYR A 1 199 ? 6.922 -0.251 -16.963 1.00 98.06 199 TYR A C 1
ATOM 1462 O O . TYR A 1 199 ? 5.928 0.435 -17.180 1.00 98.06 199 TYR A O 1
ATOM 1470 N N . TRP A 1 200 ? 7.952 -0.276 -17.806 1.00 97.81 200 TRP A N 1
ATOM 1471 C CA . TRP A 1 200 ? 8.008 0.590 -18.981 1.00 97.81 200 TRP A CA 1
ATOM 1472 C C . TRP A 1 200 ? 7.001 0.204 -20.069 1.00 97.81 200 TRP A C 1
ATOM 1474 O O . TRP A 1 200 ? 6.434 1.084 -20.717 1.00 97.8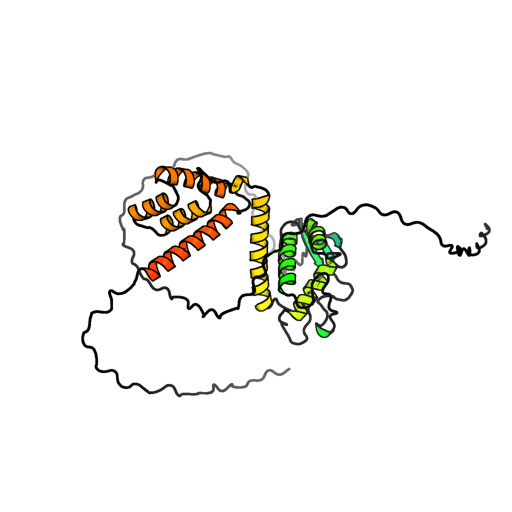1 200 TRP A O 1
ATOM 1484 N N . THR A 1 201 ? 6.672 -1.084 -20.200 1.00 98.00 201 THR A N 1
ATOM 1485 C CA . THR A 1 201 ? 5.538 -1.519 -21.031 1.00 98.00 201 THR A CA 1
ATOM 1486 C C . THR A 1 201 ? 4.222 -0.941 -20.506 1.00 98.00 201 THR A C 1
ATOM 1488 O O . THR A 1 201 ? 3.442 -0.393 -21.280 1.00 98.00 201 THR A O 1
ATOM 1491 N N . ALA A 1 202 ? 3.982 -0.969 -19.195 1.00 98.19 202 ALA A N 1
ATOM 1492 C CA . ALA A 1 202 ? 2.797 -0.354 -18.605 1.00 98.19 202 ALA A CA 1
ATOM 1493 C C . ALA A 1 202 ? 2.779 1.174 -18.796 1.00 98.19 202 ALA A C 1
ATOM 1495 O O . ALA A 1 202 ? 1.737 1.719 -19.157 1.00 98.19 202 ALA A O 1
ATOM 1496 N N . MET A 1 203 ? 3.919 1.860 -18.651 1.00 97.88 203 MET A N 1
ATOM 1497 C CA . MET A 1 203 ? 4.027 3.302 -18.916 1.00 97.88 203 MET A CA 1
ATOM 1498 C C . MET A 1 203 ? 3.663 3.650 -20.360 1.00 97.88 203 MET A C 1
ATOM 1500 O O . MET A 1 203 ? 2.902 4.585 -20.575 1.00 97.88 203 MET A O 1
ATOM 1504 N N . LYS A 1 204 ? 4.116 2.863 -21.343 1.00 97.19 204 LYS A N 1
ATOM 1505 C CA . LYS A 1 204 ? 3.754 3.050 -22.757 1.00 97.19 204 LYS A CA 1
ATOM 1506 C C . LYS A 1 204 ? 2.241 2.982 -22.997 1.00 97.19 204 LYS A C 1
ATOM 1508 O O . LYS A 1 204 ? 1.722 3.718 -23.829 1.00 97.19 204 LYS A O 1
ATOM 1513 N N . HIS A 1 205 ? 1.546 2.068 -22.316 1.00 97.69 205 HIS A N 1
ATOM 1514 C CA . HIS A 1 205 ? 0.124 1.780 -22.561 1.00 97.69 205 HIS A CA 1
ATOM 1515 C C . HIS A 1 205 ? -0.840 2.572 -21.673 1.00 97.69 205 HIS A C 1
ATOM 1517 O O . HIS A 1 205 ? -1.990 2.787 -22.059 1.00 97.69 205 HIS A O 1
ATOM 1523 N N . PHE A 1 206 ? -0.406 2.978 -20.480 1.00 97.81 206 PHE A N 1
ATOM 1524 C CA . PHE A 1 206 ? -1.267 3.603 -19.472 1.00 97.81 206 PHE A CA 1
ATOM 1525 C C . PHE A 1 206 ? -0.740 4.930 -18.937 1.00 97.81 206 PHE A C 1
ATOM 1527 O O . PHE A 1 206 ? -1.481 5.612 -18.231 1.00 97.81 206 PHE A O 1
ATOM 1534 N N . GLY A 1 207 ? 0.515 5.275 -19.209 1.00 97.31 207 GLY A N 1
ATOM 1535 C CA . GLY A 1 207 ? 1.067 6.591 -18.916 1.00 97.31 207 GLY A CA 1
ATOM 1536 C C . GLY A 1 207 ? 0.633 7.623 -19.951 1.00 97.31 207 GLY A C 1
ATOM 1537 O O . GLY A 1 207 ? 0.162 7.277 -21.035 1.00 97.31 207 GLY A O 1
ATOM 1538 N N . ASP A 1 208 ? 0.816 8.891 -19.604 1.00 97.56 208 ASP A N 1
ATOM 1539 C CA . ASP A 1 208 ? 0.622 9.993 -20.540 1.00 97.56 208 ASP A CA 1
ATOM 1540 C C . ASP A 1 208 ? 1.991 10.404 -21.106 1.00 97.56 208 ASP A C 1
ATOM 1542 O O . ASP A 1 208 ? 2.929 10.622 -20.328 1.00 97.56 208 ASP A O 1
ATOM 1546 N N . PRO A 1 209 ? 2.151 10.501 -22.438 1.00 96.69 209 PRO A N 1
ATOM 1547 C CA . PRO A 1 209 ? 3.372 11.039 -23.016 1.00 96.69 209 PRO A CA 1
ATOM 1548 C C . PRO A 1 209 ? 3.473 12.533 -22.692 1.00 96.69 209 PRO A C 1
ATOM 1550 O O . PRO A 1 209 ? 2.502 13.271 -22.865 1.00 96.69 209 PRO A O 1
ATOM 1553 N N . SER A 1 210 ? 4.649 13.003 -22.276 1.00 95.06 210 SER A N 1
ATOM 1554 C CA . SER A 1 210 ? 4.906 14.445 -22.169 1.00 95.06 210 SER A CA 1
ATOM 1555 C C . SER A 1 210 ? 4.879 15.134 -23.538 1.00 95.06 210 SER A C 1
ATOM 1557 O O . SER A 1 210 ? 4.412 16.264 -23.657 1.00 95.06 210 SER A O 1
ATOM 1559 N N . GLU A 1 211 ? 5.335 14.429 -24.579 1.00 93.69 211 GLU A N 1
ATOM 1560 C CA . GLU A 1 211 ? 5.384 14.891 -25.966 1.00 93.69 211 GLU A CA 1
ATOM 1561 C C . GLU A 1 211 ? 5.009 13.752 -26.939 1.00 93.69 211 GLU A C 1
ATOM 1563 O O . GLU A 1 211 ? 5.400 12.597 -26.724 1.00 93.69 211 GLU A O 1
ATOM 1568 N N . PRO A 1 212 ? 4.278 14.028 -28.040 1.00 92.31 212 PRO A N 1
ATOM 1569 C CA . PRO A 1 212 ? 3.958 13.018 -29.049 1.00 92.31 212 PRO A CA 1
ATOM 1570 C C . PRO A 1 212 ? 5.219 12.397 -29.667 1.00 92.31 212 PRO A C 1
ATOM 1572 O O . PRO A 1 212 ? 6.054 13.102 -30.226 1.00 92.31 212 PRO A O 1
ATOM 1575 N N . GLY A 1 213 ? 5.346 11.068 -29.595 1.00 89.44 213 GLY A N 1
ATOM 1576 C CA . GLY A 1 213 ? 6.522 10.349 -30.104 1.00 89.44 213 GLY A CA 1
ATOM 1577 C C . GLY A 1 213 ? 7.779 10.484 -29.233 1.00 89.44 213 GLY A C 1
ATOM 1578 O O . GLY A 1 213 ? 8.858 10.084 -29.669 1.00 89.44 213 GLY A O 1
ATOM 1579 N N . GLY A 1 214 ? 7.646 11.032 -28.019 1.00 93.69 214 GLY A N 1
ATOM 1580 C CA . GLY A 1 214 ? 8.741 11.181 -27.067 1.00 93.69 214 GLY A CA 1
ATOM 1581 C C . GLY A 1 214 ? 9.361 9.856 -26.612 1.00 93.69 214 GLY A C 1
ATOM 1582 O O . GLY A 1 214 ? 8.856 8.754 -26.871 1.00 93.69 214 GLY A O 1
ATOM 1583 N N . LEU A 1 215 ? 10.487 9.985 -25.910 1.00 96.62 215 LEU A N 1
ATOM 1584 C CA . LEU A 1 215 ? 11.157 8.863 -25.256 1.00 96.62 215 LEU A CA 1
ATOM 1585 C C . LEU A 1 215 ? 10.258 8.269 -2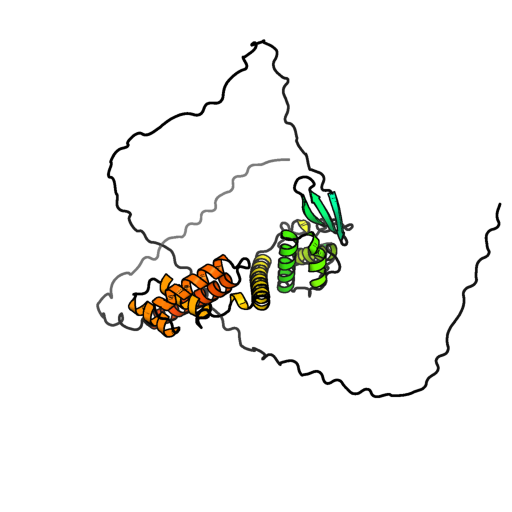4.175 1.00 96.62 215 LEU A C 1
ATOM 1587 O O . LEU A 1 215 ? 9.477 8.980 -23.541 1.00 96.62 215 LEU A O 1
ATOM 1591 N N . LEU A 1 216 ? 10.386 6.965 -23.946 1.00 94.88 216 LEU A N 1
ATOM 1592 C CA . LEU A 1 216 ? 9.559 6.275 -22.966 1.00 94.88 216 LEU A CA 1
ATOM 1593 C C . LEU A 1 216 ? 9.803 6.788 -21.536 1.00 94.88 216 LEU A C 1
ATOM 1595 O O . LEU A 1 216 ? 8.859 6.904 -20.765 1.00 94.88 216 LEU A O 1
ATOM 1599 N N . GLU A 1 217 ? 11.030 7.205 -21.217 1.00 96.25 217 GLU A N 1
ATOM 1600 C CA . GLU A 1 217 ? 11.391 7.850 -19.945 1.00 96.25 217 GLU A CA 1
ATOM 1601 C C . GLU A 1 217 ? 10.670 9.177 -19.682 1.00 96.25 217 GLU A C 1
ATOM 1603 O O . GLU A 1 217 ? 10.546 9.591 -18.531 1.00 96.25 217 GLU A O 1
ATOM 1608 N N . ALA A 1 218 ? 10.166 9.825 -20.734 1.00 96.69 218 ALA A N 1
ATOM 1609 C CA . ALA A 1 218 ? 9.422 11.072 -20.631 1.00 96.69 218 ALA A CA 1
ATOM 1610 C C . ALA A 1 218 ? 7.924 10.848 -20.341 1.00 96.69 218 ALA A C 1
ATOM 1612 O O . ALA A 1 218 ? 7.184 11.812 -20.141 1.00 96.69 218 ALA A O 1
ATOM 1613 N N . TYR A 1 219 ? 7.460 9.593 -20.313 1.00 96.88 219 TYR A N 1
ATOM 1614 C CA . TYR A 1 219 ? 6.086 9.271 -19.939 1.00 96.88 219 TYR A CA 1
ATOM 1615 C C . TYR A 1 219 ? 5.886 9.497 -18.446 1.00 96.88 219 TYR A C 1
ATOM 1617 O O . TYR A 1 219 ? 6.673 9.048 -17.609 1.00 96.88 219 TYR A O 1
ATOM 1625 N N . ILE A 1 220 ? 4.776 10.140 -18.110 1.00 96.88 220 ILE A N 1
ATOM 1626 C CA . ILE A 1 220 ? 4.373 10.376 -16.730 1.00 96.88 220 ILE A CA 1
ATOM 1627 C C . ILE A 1 220 ? 3.229 9.449 -16.340 1.00 96.88 220 ILE A C 1
ATOM 1629 O O . ILE A 1 220 ? 2.525 8.871 -17.171 1.00 96.88 220 ILE A O 1
ATOM 1633 N N . THR A 1 221 ? 3.051 9.282 -15.033 1.00 97.50 221 THR A N 1
ATOM 1634 C CA . THR A 1 221 ? 1.921 8.519 -14.509 1.00 97.50 221 THR A CA 1
ATOM 1635 C C . THR A 1 221 ? 0.628 9.266 -14.812 1.00 97.50 221 THR A C 1
ATOM 1637 O O . THR A 1 221 ? 0.437 10.374 -14.319 1.00 97.50 221 THR A O 1
ATOM 1640 N N . SER A 1 222 ? -0.259 8.656 -15.602 1.00 97.62 222 SER A N 1
ATOM 1641 C CA . SER A 1 222 ? -1.542 9.269 -15.947 1.00 97.62 222 SER A CA 1
ATOM 1642 C C . SER A 1 222 ? -2.475 9.383 -14.743 1.00 97.62 222 SER A C 1
ATOM 1644 O O . SER A 1 222 ? -2.339 8.668 -13.739 1.00 97.62 222 SER A O 1
ATOM 1646 N N . GLU A 1 223 ? -3.502 10.228 -14.854 1.00 97.88 223 GLU A N 1
ATOM 1647 C CA . GLU A 1 223 ? -4.567 10.312 -13.845 1.00 97.88 223 GLU A CA 1
ATOM 1648 C C . GLU A 1 223 ? -5.281 8.960 -13.671 1.00 97.88 223 GLU A C 1
ATOM 1650 O O . GLU A 1 223 ? -5.603 8.539 -12.554 1.00 97.88 223 GLU A O 1
ATOM 1655 N N . ARG A 1 224 ? -5.494 8.232 -14.776 1.00 97.62 224 ARG A N 1
ATOM 1656 C CA . ARG A 1 224 ? -6.082 6.889 -14.743 1.00 97.62 224 ARG A CA 1
ATOM 1657 C C . ARG A 1 224 ? -5.211 5.944 -13.919 1.00 97.62 224 ARG A C 1
ATOM 1659 O O . ARG A 1 224 ? -5.726 5.313 -12.999 1.00 97.62 224 ARG A O 1
ATOM 1666 N N . MET A 1 225 ? -3.915 5.866 -14.214 1.00 98.12 225 MET A N 1
ATOM 1667 C CA . MET A 1 225 ? -2.995 5.002 -13.472 1.00 98.12 225 MET A CA 1
ATOM 1668 C C . MET A 1 225 ? -2.898 5.417 -11.999 1.00 98.12 225 MET A C 1
ATOM 1670 O O . MET A 1 225 ? -2.913 4.554 -11.127 1.00 98.12 225 MET A O 1
ATOM 1674 N N . THR A 1 226 ? -2.911 6.718 -11.703 1.00 98.19 226 THR A N 1
ATOM 1675 C CA . THR A 1 226 ? -2.938 7.242 -10.326 1.00 98.19 226 THR A CA 1
ATOM 1676 C C . THR A 1 226 ? -4.148 6.730 -9.536 1.00 98.19 226 THR A C 1
ATOM 1678 O O . THR A 1 226 ? -3.993 6.272 -8.402 1.00 98.19 226 THR A O 1
ATOM 1681 N N . ARG A 1 227 ? -5.353 6.737 -10.128 1.00 98.06 227 ARG A N 1
ATOM 1682 C CA . ARG A 1 227 ? -6.563 6.200 -9.475 1.00 98.06 227 ARG A CA 1
ATOM 1683 C C . ARG A 1 227 ? -6.453 4.701 -9.181 1.00 98.06 227 ARG A C 1
ATOM 1685 O O . ARG A 1 227 ? -6.823 4.270 -8.088 1.00 98.06 227 ARG A O 1
ATOM 1692 N N . HIS A 1 228 ? -5.914 3.920 -10.118 1.00 98.12 228 HIS A N 1
ATOM 1693 C CA . HIS A 1 228 ? -5.691 2.485 -9.910 1.00 98.12 228 HIS A CA 1
ATOM 1694 C C . HIS A 1 228 ? -4.594 2.213 -8.868 1.00 98.12 228 HIS A C 1
ATOM 1696 O O . HIS A 1 228 ? -4.780 1.345 -8.019 1.00 98.12 228 HIS A O 1
ATOM 1702 N N . LEU A 1 229 ? -3.508 2.994 -8.848 1.00 98.25 229 LEU A N 1
ATOM 1703 C CA . LEU A 1 229 ? -2.465 2.907 -7.819 1.00 98.25 229 LEU A CA 1
ATOM 1704 C C . LEU A 1 229 ? -3.015 3.198 -6.421 1.00 98.25 229 LEU A C 1
ATOM 1706 O O . LEU A 1 229 ? -2.685 2.482 -5.477 1.00 98.25 229 LEU A O 1
ATOM 1710 N N . LEU A 1 230 ? -3.888 4.199 -6.277 1.00 97.81 230 LEU A N 1
ATOM 1711 C CA . LEU A 1 230 ? -4.537 4.484 -4.998 1.00 97.81 230 LEU A CA 1
ATOM 1712 C C . LEU A 1 230 ? -5.428 3.316 -4.549 1.00 97.81 230 LEU A C 1
ATOM 1714 O O . LEU A 1 230 ? -5.353 2.896 -3.395 1.00 97.81 230 LEU A O 1
ATOM 1718 N N . SER A 1 231 ? -6.222 2.748 -5.464 1.00 97.31 231 SER A N 1
ATOM 1719 C CA . SER A 1 231 ? -7.049 1.571 -5.168 1.00 97.31 231 SER A CA 1
ATOM 1720 C C . SER A 1 231 ? -6.200 0.361 -4.761 1.00 97.31 231 SER A C 1
ATOM 1722 O O . SER A 1 231 ? -6.466 -0.260 -3.730 1.00 97.31 231 SER A O 1
ATOM 1724 N N . ALA A 1 232 ? -5.132 0.075 -5.510 1.00 97.81 232 ALA A N 1
ATOM 1725 C CA . ALA A 1 232 ? -4.165 -0.976 -5.208 1.00 97.81 232 ALA A CA 1
ATOM 1726 C C . ALA A 1 232 ? -3.513 -0.778 -3.832 1.00 97.81 232 ALA A C 1
ATOM 1728 O O . ALA A 1 232 ? -3.414 -1.721 -3.046 1.00 97.81 232 ALA A O 1
ATOM 1729 N N . ARG A 1 233 ? -3.149 0.464 -3.484 1.00 97.12 233 ARG A N 1
ATOM 1730 C CA . ARG A 1 233 ? -2.601 0.814 -2.166 1.00 97.12 233 ARG A CA 1
ATOM 1731 C C . ARG A 1 233 ? -3.578 0.491 -1.044 1.00 97.12 233 ARG A C 1
ATOM 1733 O O . ARG A 1 233 ? -3.176 -0.106 -0.046 1.00 97.12 233 ARG A O 1
ATOM 1740 N N . THR A 1 234 ? -4.852 0.843 -1.208 1.00 94.62 234 THR A N 1
ATOM 1741 C CA . THR A 1 234 ? -5.898 0.507 -0.233 1.00 94.62 234 THR A CA 1
ATOM 1742 C C . THR A 1 234 ? -6.077 -1.008 -0.100 1.00 94.62 234 THR A C 1
ATOM 1744 O O . THR A 1 234 ? -6.144 -1.508 1.023 1.00 94.62 234 THR A O 1
ATOM 1747 N N . ARG A 1 235 ? -6.099 -1.755 -1.215 1.00 95.88 235 ARG A N 1
ATOM 1748 C CA . ARG A 1 235 ? -6.195 -3.228 -1.202 1.00 95.88 235 ARG A CA 1
ATOM 1749 C C . ARG A 1 235 ? -4.998 -3.879 -0.505 1.00 95.88 235 ARG A C 1
ATOM 1751 O O . ARG A 1 235 ? -5.190 -4.789 0.298 1.00 95.88 235 ARG A O 1
ATOM 1758 N N . GLU A 1 236 ? -3.779 -3.413 -0.773 1.00 94.62 236 GLU A N 1
ATOM 1759 C CA . GLU A 1 236 ? -2.561 -3.911 -0.120 1.00 94.62 236 GLU A CA 1
ATOM 1760 C C . GLU A 1 236 ? -2.595 -3.661 1.391 1.00 94.62 236 GLU A C 1
ATOM 1762 O O . GLU A 1 236 ? -2.345 -4.576 2.172 1.00 94.62 236 GLU A O 1
ATOM 1767 N N . GLN A 1 237 ? -2.973 -2.453 1.820 1.00 91.25 237 GLN A N 1
ATOM 1768 C CA . GLN A 1 237 ? -3.122 -2.140 3.244 1.00 91.25 237 GLN A CA 1
ATOM 1769 C C . GLN A 1 237 ? -4.157 -3.047 3.920 1.00 91.25 237 GLN A C 1
ATOM 1771 O O . GLN A 1 237 ? -3.900 -3.566 5.004 1.00 91.25 237 GLN A O 1
ATOM 1776 N N . GLN A 1 238 ? -5.298 -3.294 3.267 1.00 89.81 238 GLN A N 1
ATOM 1777 C CA . GLN A 1 238 ? -6.306 -4.232 3.766 1.00 89.81 238 GLN A CA 1
ATOM 1778 C C . GLN A 1 238 ? -5.760 -5.663 3.866 1.00 89.81 238 GLN A C 1
ATOM 1780 O O . GLN A 1 238 ? -5.980 -6.318 4.884 1.00 89.81 238 GLN A O 1
ATOM 1785 N N . ARG A 1 239 ? -5.016 -6.148 2.859 1.00 92.44 239 ARG A N 1
ATOM 1786 C CA . ARG A 1 239 ? -4.379 -7.477 2.897 1.00 92.44 239 ARG A CA 1
ATOM 1787 C C . ARG A 1 239 ? -3.372 -7.586 4.039 1.00 92.44 239 ARG A C 1
ATOM 1789 O O . ARG A 1 239 ? -3.423 -8.565 4.780 1.00 92.44 239 ARG A O 1
ATOM 1796 N N . LYS A 1 240 ? -2.512 -6.582 4.227 1.00 89.19 240 LYS A N 1
ATOM 1797 C CA . LYS A 1 240 ? -1.529 -6.549 5.323 1.00 89.19 240 LYS A CA 1
ATOM 1798 C C . LYS A 1 240 ? -2.201 -6.584 6.694 1.00 89.19 240 LYS A C 1
ATOM 1800 O O . LYS A 1 240 ? -1.798 -7.378 7.539 1.00 89.19 240 LYS A O 1
ATOM 1805 N N . ALA A 1 241 ? -3.259 -5.805 6.905 1.00 86.00 241 ALA A N 1
ATOM 1806 C CA . ALA A 1 241 ? -3.997 -5.843 8.166 1.00 86.00 241 ALA A CA 1
ATOM 1807 C C . ALA A 1 241 ? -4.744 -7.162 8.384 1.00 86.00 241 ALA A C 1
ATOM 1809 O O . ALA A 1 241 ? -4.758 -7.678 9.498 1.00 86.00 241 ALA A O 1
ATOM 1810 N N . GLN A 1 242 ? -5.309 -7.761 7.331 1.00 87.75 242 GLN A N 1
ATOM 1811 C CA . GLN A 1 242 ? -5.904 -9.099 7.419 1.00 87.75 242 GLN A CA 1
ATOM 1812 C C . GLN A 1 242 ? -4.853 -10.152 7.790 1.00 87.75 242 GLN A C 1
ATOM 1814 O O . GLN A 1 242 ? -5.075 -10.935 8.712 1.00 87.75 242 GLN A O 1
ATOM 1819 N N . GLN A 1 243 ? -3.690 -10.143 7.137 1.00 89.62 243 GLN A N 1
ATOM 1820 C CA . GLN A 1 243 ? -2.579 -11.045 7.454 1.00 89.62 243 GLN A CA 1
ATOM 1821 C C . GLN A 1 243 ? -2.081 -10.847 8.886 1.00 89.62 243 GLN A C 1
ATOM 1823 O O . GLN A 1 243 ? -1.874 -11.825 9.600 1.00 89.62 243 GLN A O 1
ATOM 1828 N N . HIS A 1 244 ? -1.943 -9.597 9.330 1.00 84.38 244 HIS A N 1
ATOM 1829 C CA . HIS A 1 244 ? -1.531 -9.300 10.694 1.00 84.38 244 HIS A CA 1
ATOM 1830 C C . HIS A 1 244 ? -2.572 -9.770 11.713 1.00 84.38 244 HIS A C 1
ATOM 1832 O O . HIS A 1 244 ? -2.218 -10.434 12.681 1.00 84.38 244 HIS A O 1
ATOM 1838 N N . SER A 1 245 ? -3.862 -9.534 11.454 1.00 82.88 245 SER A N 1
ATOM 1839 C CA . SER A 1 245 ? -4.946 -10.024 12.314 1.00 82.88 245 SER A CA 1
ATOM 1840 C C . SER A 1 245 ? -5.004 -11.553 12.398 1.00 82.88 245 SER A C 1
ATOM 1842 O O . SER A 1 245 ? -5.321 -12.101 13.451 1.00 82.88 245 SER A O 1
ATOM 1844 N N . ALA A 1 246 ? -4.656 -12.246 11.309 1.00 87.25 246 ALA A N 1
ATOM 1845 C CA . ALA A 1 246 ? -4.567 -13.702 11.274 1.00 87.25 246 ALA A CA 1
ATOM 1846 C C . ALA A 1 246 ? -3.310 -14.233 11.986 1.00 87.25 246 ALA A C 1
ATOM 1848 O O . ALA A 1 246 ? -3.315 -15.351 12.499 1.00 87.25 246 ALA A O 1
ATOM 1849 N N . ALA A 1 247 ? -2.228 -13.451 12.026 1.00 88.31 247 ALA A N 1
ATOM 1850 C CA . ALA A 1 247 ? -1.004 -13.802 12.741 1.00 88.31 247 ALA A CA 1
ATOM 1851 C C . ALA A 1 247 ? -1.121 -13.541 14.252 1.00 88.31 247 ALA A C 1
ATOM 1853 O O . ALA A 1 247 ? -0.638 -14.345 15.049 1.00 88.31 247 ALA A O 1
ATOM 1854 N N . ASP A 1 248 ? -1.792 -12.456 14.643 1.00 87.69 248 ASP A N 1
ATOM 1855 C CA . ASP A 1 248 ? -1.997 -12.064 16.035 1.00 87.69 248 ASP A CA 1
ATOM 1856 C C . ASP A 1 248 ? -3.483 -11.853 16.352 1.00 87.69 248 ASP A C 1
ATOM 1858 O O . ASP A 1 248 ? -3.993 -10.741 16.517 1.00 87.69 248 ASP A O 1
ATOM 1862 N N . HIS A 1 249 ? -4.187 -12.976 16.501 1.00 82.44 249 HIS A N 1
ATOM 1863 C CA . HIS A 1 249 ? -5.587 -12.987 16.925 1.00 82.44 249 HIS A CA 1
ATOM 1864 C C . HIS A 1 249 ? -5.800 -12.345 18.305 1.00 82.44 249 HIS A C 1
ATOM 1866 O O . HIS A 1 249 ? -6.937 -12.005 18.636 1.00 82.44 249 HIS A O 1
ATOM 1872 N N . THR A 1 250 ? -4.752 -12.188 19.129 1.00 89.25 250 THR A N 1
ATOM 1873 C CA . THR A 1 250 ? -4.901 -11.684 20.502 1.00 89.25 250 THR A CA 1
ATOM 1874 C C . THR A 1 250 ? -5.230 -10.196 20.547 1.00 89.25 250 THR A C 1
ATOM 1876 O O . THR A 1 250 ? -5.955 -9.758 21.444 1.00 89.25 250 THR A O 1
ATOM 1879 N N . LEU A 1 251 ? -4.787 -9.441 19.537 1.00 87.50 251 LEU A N 1
ATOM 1880 C CA . LEU A 1 251 ? -5.028 -8.002 19.409 1.00 87.50 251 LEU A CA 1
ATOM 1881 C C . LEU A 1 251 ? -6.517 -7.666 19.252 1.00 87.50 251 LEU A C 1
ATOM 1883 O O . LEU A 1 251 ? -6.987 -6.663 19.794 1.00 87.50 251 LEU A O 1
ATOM 1887 N N . LEU A 1 252 ? -7.268 -8.529 18.564 1.00 92.56 252 LEU A N 1
ATOM 1888 C CA . LEU A 1 252 ? -8.691 -8.335 18.264 1.00 92.56 252 LEU A CA 1
ATOM 1889 C C . LEU A 1 252 ? -9.629 -9.100 19.208 1.00 92.56 252 LEU A C 1
ATOM 1891 O O . LEU A 1 252 ? -10.842 -9.108 18.993 1.00 92.56 252 LEU A O 1
ATOM 1895 N N . LEU A 1 253 ? -9.107 -9.741 20.262 1.00 95.25 253 LEU A N 1
ATOM 1896 C CA . LEU A 1 253 ? -9.957 -10.440 21.227 1.00 95.25 253 LEU A CA 1
ATOM 1897 C C . LEU A 1 253 ? -10.922 -9.459 21.911 1.00 95.25 253 LEU A C 1
ATOM 1899 O O . LEU A 1 253 ? -10.469 -8.413 22.382 1.00 95.25 253 LEU A O 1
ATOM 1903 N N . PRO A 1 254 ? -12.215 -9.799 22.047 1.00 96.88 254 PRO A N 1
ATOM 1904 C CA . PRO A 1 254 ? -13.162 -8.964 22.773 1.00 96.88 254 PRO A CA 1
ATOM 1905 C C . PRO A 1 254 ? -12.681 -8.626 24.192 1.00 96.88 254 PRO A C 1
ATOM 1907 O O . PRO A 1 254 ? -12.103 -9.467 24.888 1.00 96.88 254 PRO A O 1
ATOM 1910 N N . VAL A 1 255 ? -12.929 -7.393 24.634 1.00 97.31 255 VAL A N 1
ATOM 1911 C CA . VAL A 1 255 ? -12.629 -6.929 25.997 1.00 97.31 255 VAL A CA 1
ATOM 1912 C C . VAL A 1 255 ? -13.920 -6.967 26.802 1.00 97.31 255 VAL A C 1
ATOM 1914 O O . VAL A 1 255 ? -14.847 -6.232 26.488 1.00 97.31 255 VAL A O 1
ATOM 1917 N N . GLU A 1 256 ? -14.003 -7.818 27.829 1.00 97.12 256 GLU A N 1
ATOM 1918 C CA . GLU A 1 256 ? -15.249 -8.025 28.596 1.00 97.12 256 GLU A CA 1
ATOM 1919 C C . GLU A 1 256 ? -16.464 -8.320 27.677 1.00 97.12 256 GLU A C 1
ATOM 1921 O O . GLU A 1 256 ? -17.538 -7.738 27.844 1.00 97.12 256 GLU A O 1
ATOM 1926 N N . ASP A 1 257 ? -16.269 -9.187 26.675 1.00 97.25 257 ASP A N 1
ATOM 1927 C CA . ASP A 1 257 ? -17.244 -9.545 25.625 1.00 97.25 257 ASP A CA 1
ATOM 1928 C C . ASP A 1 257 ? -17.607 -8.412 24.641 1.00 97.25 257 ASP A C 1
ATOM 1930 O O . ASP A 1 257 ? -18.519 -8.563 23.830 1.00 97.25 257 ASP A O 1
ATOM 1934 N N . ILE A 1 258 ? -16.875 -7.292 24.657 1.00 97.94 258 ILE A N 1
ATOM 1935 C CA . ILE A 1 258 ? -17.068 -6.171 23.727 1.00 97.94 258 ILE A CA 1
ATOM 1936 C C . ILE A 1 258 ? -16.071 -6.264 22.573 1.00 97.94 258 ILE A C 1
ATOM 1938 O O . ILE A 1 258 ? -14.856 -6.171 22.775 1.00 97.94 258 ILE A O 1
ATOM 1942 N N . SER A 1 259 ? -16.589 -6.446 21.356 1.00 97.19 259 SER A N 1
ATOM 1943 C CA . SER A 1 259 ? -15.787 -6.450 20.129 1.00 97.19 259 SER A CA 1
ATOM 1944 C C . SER A 1 259 ? -15.288 -5.045 19.769 1.00 97.19 259 SER A C 1
ATOM 1946 O O . SER A 1 259 ? -15.825 -4.042 20.250 1.00 97.19 259 SER A O 1
ATOM 1948 N N . VAL A 1 260 ? -14.281 -4.960 18.894 1.00 96.06 260 VAL A N 1
ATOM 1949 C CA . VAL A 1 260 ? -13.759 -3.668 18.413 1.00 96.06 260 VAL A CA 1
ATOM 1950 C C . VAL A 1 260 ? -14.831 -2.862 17.673 1.00 96.06 260 VAL A C 1
ATOM 1952 O O . VAL A 1 260 ? -14.869 -1.643 17.795 1.00 96.06 260 VAL A O 1
ATOM 1955 N N . GLU A 1 261 ? -15.750 -3.528 16.973 1.00 96.50 261 GLU A N 1
ATOM 1956 C CA . GLU A 1 261 ? -16.851 -2.896 16.243 1.00 96.50 261 GLU A CA 1
ATOM 1957 C C . GLU A 1 261 ? -17.882 -2.284 17.192 1.00 96.50 261 GLU A C 1
ATOM 1959 O O . GLU A 1 261 ? -18.310 -1.150 16.987 1.00 96.50 261 GLU A O 1
ATOM 1964 N N . SER A 1 262 ? -18.246 -3.007 18.258 1.00 97.75 262 SER A N 1
ATOM 1965 C CA . SER A 1 262 ? -19.164 -2.492 19.284 1.00 97.75 262 SER A CA 1
ATOM 1966 C C . SER A 1 262 ? -18.543 -1.313 20.030 1.00 97.75 262 SER A C 1
ATOM 1968 O O . SER A 1 262 ? -19.189 -0.290 20.238 1.00 97.75 262 SER A O 1
ATOM 1970 N N . TYR A 1 263 ? -17.257 -1.424 20.375 1.00 98.00 263 TYR A N 1
ATOM 1971 C CA . TYR A 1 263 ? -16.508 -0.317 20.960 1.00 98.00 263 TYR A CA 1
ATOM 1972 C C . TYR A 1 263 ? -16.453 0.900 20.019 1.00 98.00 263 TYR A C 1
ATOM 1974 O O . TYR A 1 263 ? -16.712 2.019 20.461 1.00 98.00 263 TYR A O 1
ATOM 1982 N N . ALA A 1 264 ? -16.185 0.696 18.725 1.00 97.75 264 ALA A N 1
ATOM 1983 C CA . ALA A 1 264 ? -16.133 1.765 17.730 1.00 97.75 264 ALA A CA 1
ATOM 1984 C C . ALA A 1 264 ? -17.487 2.464 17.528 1.00 97.75 264 ALA A C 1
ATOM 1986 O O . ALA A 1 264 ? -17.519 3.686 17.385 1.00 97.75 264 ALA A O 1
ATOM 1987 N N . ALA A 1 265 ? -18.598 1.724 17.568 1.00 96.88 265 ALA A N 1
ATOM 1988 C CA . ALA A 1 265 ? -19.942 2.296 17.501 1.00 96.88 265 ALA A CA 1
ATOM 1989 C C . ALA A 1 265 ? -20.239 3.207 18.704 1.00 96.88 265 ALA A C 1
ATOM 1991 O O . ALA A 1 265 ? -20.681 4.345 18.531 1.00 96.88 265 ALA A O 1
ATOM 1992 N N . CYS A 1 266 ? -19.909 2.758 19.918 1.00 97.62 266 CYS A N 1
ATOM 1993 C CA . CYS A 1 266 ? -20.039 3.581 21.120 1.00 97.62 266 CYS A CA 1
ATOM 1994 C C . CYS A 1 266 ? -19.090 4.791 21.103 1.00 97.62 266 CYS A C 1
ATOM 1996 O O . CYS A 1 266 ? -19.500 5.893 21.463 1.00 97.62 266 CYS A O 1
ATOM 1998 N N . ALA A 1 267 ? -17.851 4.630 20.629 1.00 97.69 267 ALA A N 1
ATOM 1999 C CA . ALA A 1 267 ? -16.911 5.740 20.472 1.00 97.69 267 ALA A CA 1
ATOM 2000 C C . ALA A 1 267 ? -17.420 6.790 19.468 1.00 97.69 267 ALA A C 1
ATOM 2002 O O . ALA A 1 267 ? -17.285 7.988 19.716 1.00 97.69 267 ALA A O 1
ATOM 2003 N N . ALA A 1 268 ? -18.048 6.362 18.367 1.00 97.31 268 ALA A N 1
ATOM 2004 C CA . ALA A 1 268 ? -18.680 7.260 17.401 1.00 97.31 268 ALA A CA 1
ATOM 2005 C C . ALA A 1 268 ? -19.841 8.042 18.026 1.00 97.31 268 ALA A C 1
ATOM 2007 O O . ALA A 1 268 ? -19.912 9.260 17.868 1.00 97.31 268 ALA A O 1
ATOM 2008 N N . ALA A 1 269 ? -20.701 7.373 18.796 1.00 96.06 269 ALA A N 1
ATOM 2009 C CA . ALA A 1 269 ? -21.787 8.020 19.530 1.00 96.06 269 ALA A CA 1
ATOM 2010 C C . ALA A 1 269 ? -21.274 9.047 20.560 1.00 96.06 269 ALA A C 1
ATOM 2012 O O . ALA A 1 269 ? -21.827 10.142 20.669 1.00 96.06 269 ALA A O 1
ATOM 2013 N N . ALA A 1 270 ? -20.184 8.734 21.268 1.00 96.69 270 ALA A N 1
ATOM 2014 C CA . ALA A 1 270 ? -19.534 9.671 22.184 1.00 96.69 270 ALA A CA 1
ATOM 2015 C C . ALA A 1 270 ? -18.965 10.897 21.443 1.00 96.69 270 ALA A C 1
ATOM 2017 O O . ALA A 1 270 ? -19.162 12.030 21.880 1.00 96.69 270 ALA A O 1
ATOM 2018 N N . ALA A 1 271 ? -18.307 10.686 20.297 1.00 96.75 271 ALA A N 1
ATOM 2019 C CA . ALA A 1 271 ? -17.733 11.757 19.478 1.00 96.75 271 ALA A CA 1
ATOM 2020 C C . ALA A 1 271 ? -18.793 12.685 18.858 1.00 96.75 271 ALA A C 1
ATOM 2022 O O . ALA A 1 271 ? -18.519 13.860 18.626 1.00 96.75 271 ALA A O 1
ATOM 2023 N N . GLN A 1 272 ? -20.008 12.180 18.624 1.00 95.56 272 GLN A N 1
ATOM 2024 C CA . GLN A 1 272 ? -21.150 12.972 18.154 1.00 95.56 272 GLN A CA 1
ATOM 2025 C C . GLN A 1 272 ? -21.735 13.895 19.238 1.00 95.56 272 GLN A C 1
ATOM 2027 O O . GLN A 1 272 ? -22.584 14.727 18.928 1.00 95.56 272 GLN A O 1
ATOM 2032 N N . GLY A 1 273 ? -21.293 13.778 20.497 1.00 94.50 273 GLY A N 1
ATOM 2033 C CA . GLY A 1 273 ? -21.758 14.639 21.586 1.00 94.50 273 GLY A CA 1
ATOM 2034 C C . GLY A 1 273 ? -23.221 14.405 21.964 1.00 94.50 273 GLY A C 1
ATOM 2035 O O . GLY A 1 273 ? -23.915 15.349 22.342 1.00 94.50 273 GLY A O 1
ATOM 2036 N N . LEU A 1 274 ? -23.705 13.163 21.839 1.00 93.44 274 LEU A N 1
ATOM 2037 C CA . LEU A 1 274 ? -25.078 12.818 22.208 1.00 93.44 274 LEU A CA 1
ATOM 2038 C C . LEU A 1 274 ? -25.375 13.185 23.675 1.00 93.44 274 LEU A C 1
ATOM 2040 O O . LEU A 1 274 ? -24.493 13.063 24.532 1.00 93.44 274 LEU A O 1
ATOM 2044 N N . PRO A 1 275 ? -26.624 13.573 24.003 1.00 95.94 275 PRO A N 1
ATOM 2045 C CA . PRO A 1 275 ? -27.047 13.734 25.389 1.00 95.94 275 PRO A CA 1
ATOM 2046 C C . PRO A 1 275 ? -26.760 12.469 26.204 1.00 95.94 275 PRO A C 1
ATOM 2048 O O . PRO A 1 275 ? -26.946 11.358 25.705 1.00 95.94 275 PRO A O 1
ATOM 2051 N N . THR A 1 276 ? -26.365 12.628 27.470 1.00 96.25 276 THR A N 1
ATOM 2052 C CA . THR A 1 276 ? -25.939 11.526 28.353 1.00 96.25 276 THR A CA 1
ATOM 2053 C C . THR A 1 276 ? -26.906 10.339 28.357 1.00 96.25 276 THR A C 1
ATOM 2055 O O . THR A 1 276 ? -26.468 9.195 28.273 1.00 96.25 276 THR A O 1
ATOM 2058 N N . ASP A 1 277 ? -28.216 10.596 28.388 1.00 96.38 277 ASP A N 1
ATOM 2059 C CA . ASP A 1 277 ? -29.235 9.541 28.394 1.00 96.38 277 ASP A CA 1
ATOM 2060 C C . ASP A 1 277 ? -29.255 8.732 27.086 1.00 96.38 277 ASP A C 1
ATOM 2062 O O . ASP A 1 277 ? -29.394 7.510 27.116 1.00 96.38 277 ASP A O 1
ATOM 2066 N N . GLN A 1 278 ? -29.057 9.392 25.938 1.00 94.88 278 GLN A N 1
ATOM 2067 C CA . GLN A 1 278 ? -28.975 8.723 24.635 1.00 94.88 278 GLN A CA 1
ATOM 2068 C C . GLN A 1 278 ? -27.671 7.937 24.503 1.00 94.88 278 GLN A C 1
ATOM 2070 O O . GLN A 1 278 ? -27.677 6.805 24.029 1.00 94.88 278 GLN A O 1
ATOM 2075 N N . PHE A 1 279 ? -26.556 8.497 24.979 1.00 96.44 279 PHE A N 1
ATOM 2076 C CA . PHE A 1 279 ? -25.285 7.778 24.998 1.00 96.44 279 PHE A CA 1
ATOM 2077 C C . PHE A 1 279 ? -25.365 6.512 25.866 1.00 96.44 279 PHE A C 1
ATOM 2079 O O . PHE A 1 279 ? -24.927 5.444 25.443 1.00 96.44 279 PHE A O 1
ATOM 2086 N N . HIS A 1 280 ? -25.994 6.591 27.042 1.00 97.75 280 HIS A N 1
ATOM 2087 C CA . HIS A 1 280 ? -26.230 5.422 27.893 1.00 97.75 280 HIS A CA 1
ATOM 2088 C C . HIS A 1 280 ? -27.104 4.360 27.219 1.00 97.75 280 HIS A C 1
ATOM 2090 O O . HIS A 1 280 ? -26.877 3.170 27.434 1.00 97.75 280 HIS A O 1
ATOM 2096 N N . GLN A 1 281 ? -28.072 4.766 26.395 1.00 96.88 281 GLN A N 1
ATOM 2097 C CA . GLN A 1 281 ? -28.870 3.828 25.610 1.00 96.88 281 GLN A CA 1
ATOM 2098 C C . GLN A 1 281 ? -28.012 3.094 24.572 1.00 96.88 281 GLN A C 1
ATOM 2100 O O . GLN A 1 281 ? -28.062 1.869 24.517 1.00 96.88 281 GLN A O 1
ATOM 2105 N N . VAL A 1 282 ? -27.145 3.809 23.847 1.00 96.12 282 VAL A N 1
ATOM 2106 C CA . VAL A 1 282 ? -26.197 3.189 22.904 1.00 96.12 282 VAL A CA 1
ATOM 2107 C C . VAL A 1 282 ? -25.252 2.219 23.622 1.00 96.12 282 VAL A C 1
ATOM 2109 O O . VAL A 1 282 ? -25.006 1.120 23.130 1.00 96.12 282 VAL A O 1
ATOM 2112 N N . LEU A 1 283 ? -24.742 2.575 24.807 1.00 97.56 283 LEU A N 1
ATOM 2113 C CA . LEU A 1 283 ? -23.938 1.649 25.614 1.00 97.56 283 LEU A CA 1
ATOM 2114 C C . LEU A 1 283 ? -24.727 0.377 25.962 1.00 97.56 283 LEU A C 1
ATOM 2116 O O . LEU A 1 283 ? -24.204 -0.729 25.806 1.00 97.56 283 LEU A O 1
ATOM 2120 N N . ALA A 1 284 ? -25.984 0.520 26.389 1.00 97.75 284 ALA A N 1
ATOM 2121 C CA . ALA A 1 284 ? -26.837 -0.604 26.760 1.00 97.75 284 ALA A CA 1
ATOM 2122 C C . ALA A 1 284 ? -27.147 -1.530 25.571 1.00 97.75 284 ALA A C 1
ATOM 2124 O O . ALA A 1 284 ? -27.119 -2.751 25.743 1.00 97.75 284 ALA A O 1
ATOM 2125 N N . ASP A 1 285 ? -27.357 -0.975 24.373 1.00 97.12 285 ASP A N 1
ATOM 2126 C CA . ASP A 1 285 ? -27.579 -1.737 23.134 1.00 97.12 285 ASP A CA 1
ATOM 2127 C C . ASP A 1 285 ? -26.377 -2.635 22.785 1.00 97.12 285 ASP A C 1
ATOM 2129 O O . ASP A 1 285 ? -26.541 -3.723 22.228 1.00 97.12 285 ASP A O 1
ATOM 2133 N N . HIS A 1 286 ? -25.171 -2.229 23.195 1.00 97.19 286 HIS A N 1
ATOM 2134 C CA . HIS A 1 286 ? -23.937 -3.009 23.073 1.00 97.19 286 HIS A CA 1
ATOM 2135 C C . HIS A 1 286 ? -23.563 -3.795 24.346 1.00 97.19 286 HIS A C 1
ATOM 2137 O O . HIS A 1 286 ? -22.453 -4.319 24.449 1.00 97.19 286 HIS A O 1
ATOM 2143 N N . GLY A 1 287 ? -24.461 -3.909 25.332 1.00 96.88 287 GLY A N 1
ATOM 2144 C CA . GLY A 1 287 ? -24.212 -4.674 26.560 1.00 96.88 287 GLY A CA 1
ATOM 2145 C C . GLY A 1 287 ? -23.178 -4.037 27.499 1.00 96.88 287 GLY A C 1
ATOM 2146 O O . GLY A 1 287 ? -22.427 -4.746 28.186 1.00 96.88 287 GLY A O 1
ATOM 2147 N N . MET A 1 288 ? -23.118 -2.703 27.519 1.00 98.12 288 MET A N 1
ATOM 2148 C CA . MET A 1 288 ? -22.253 -1.905 28.384 1.00 98.12 288 MET A CA 1
ATOM 2149 C C . MET A 1 288 ? -23.049 -0.992 29.318 1.00 98.12 288 MET A C 1
ATOM 2151 O O . MET A 1 288 ? -24.098 -0.460 28.972 1.00 98.12 288 MET A O 1
ATOM 2155 N N . ASP A 1 289 ? -22.505 -0.786 30.514 1.00 98.06 289 ASP A N 1
ATOM 2156 C CA . ASP A 1 289 ? -22.871 0.312 31.406 1.00 98.06 289 ASP A CA 1
ATOM 2157 C C . ASP A 1 289 ? -21.743 1.370 31.407 1.00 98.06 289 ASP A C 1
ATOM 2159 O O . ASP A 1 289 ? -20.649 1.089 30.901 1.00 98.06 289 ASP A O 1
ATOM 2163 N N . PRO A 1 290 ? -21.953 2.575 31.968 1.00 97.69 290 PRO A N 1
ATOM 2164 C CA . PRO A 1 290 ? -20.926 3.621 31.978 1.00 97.69 290 PRO A CA 1
ATOM 2165 C C . PRO A 1 290 ? -19.614 3.209 32.665 1.00 97.69 290 PRO A C 1
ATOM 2167 O O . PRO A 1 290 ? -18.539 3.635 32.258 1.00 97.69 290 PRO A O 1
ATOM 2170 N N . VAL A 1 291 ? -19.666 2.346 33.684 1.00 98.12 291 VAL A N 1
ATOM 2171 C CA . VAL A 1 291 ? -18.464 1.883 34.397 1.00 98.12 291 VAL A CA 1
ATOM 2172 C C . VAL A 1 291 ? -17.696 0.864 33.551 1.00 98.12 291 VAL A C 1
ATOM 2174 O O . VAL A 1 291 ? -16.463 0.860 33.544 1.00 98.12 291 VAL A O 1
ATOM 2177 N N . LYS A 1 292 ? -18.408 -0.011 32.833 1.00 98.12 292 LYS A N 1
ATOM 2178 C CA . LYS A 1 292 ? -17.840 -0.954 31.866 1.00 98.12 292 LYS A CA 1
ATOM 2179 C C . LYS A 1 292 ? -17.238 -0.219 30.669 1.00 98.12 292 LYS A C 1
ATOM 2181 O O . LYS A 1 292 ? -16.138 -0.578 30.258 1.00 98.12 292 LYS A O 1
ATOM 2186 N N . TRP A 1 293 ? -17.899 0.829 30.174 1.00 98.06 293 TRP A N 1
ATOM 2187 C CA . TRP A 1 293 ? -17.388 1.686 29.101 1.00 98.06 293 TRP A CA 1
ATOM 2188 C C . TRP A 1 293 ? -16.001 2.245 29.425 1.00 98.06 293 TRP A C 1
ATOM 2190 O O . TRP A 1 293 ? -15.078 2.038 28.645 1.00 98.06 293 TRP A O 1
ATOM 2200 N N . GLU A 1 294 ? -15.815 2.862 30.595 1.00 98.38 294 GLU A N 1
ATOM 2201 C CA . GLU A 1 294 ? -14.517 3.443 30.974 1.00 98.38 294 GLU A CA 1
ATOM 2202 C C . GLU A 1 294 ? -13.385 2.402 31.002 1.00 98.38 294 GLU A C 1
ATOM 2204 O O . GLU A 1 294 ? -12.281 2.656 30.514 1.00 98.38 294 GLU A O 1
ATOM 2209 N N . ARG A 1 295 ? -13.656 1.191 31.512 1.00 98.31 295 ARG A N 1
ATOM 2210 C CA . ARG A 1 295 ? -12.665 0.100 31.522 1.00 98.31 295 ARG A CA 1
ATOM 2211 C C . ARG A 1 295 ? -12.341 -0.390 30.113 1.00 98.31 295 ARG A C 1
ATOM 2213 O O . ARG A 1 295 ? -11.167 -0.508 29.766 1.00 98.31 295 ARG A O 1
ATOM 2220 N N . VAL A 1 296 ? -13.368 -0.660 29.306 1.00 98.12 296 VAL A N 1
ATOM 2221 C CA . VAL A 1 296 ? -13.220 -1.128 27.919 1.00 98.12 296 VAL A CA 1
ATOM 2222 C C . VAL A 1 296 ? -12.476 -0.086 27.080 1.00 98.12 296 VAL A C 1
ATOM 2224 O O . VAL A 1 296 ? -11.541 -0.436 26.362 1.00 98.12 296 VAL A O 1
ATOM 2227 N N . ASN A 1 297 ? -12.817 1.195 27.233 1.00 98.06 297 ASN A N 1
ATOM 2228 C CA . ASN A 1 297 ? -12.167 2.311 26.555 1.00 98.06 297 ASN A CA 1
ATOM 2229 C C . ASN A 1 297 ? -10.679 2.423 26.916 1.00 98.06 297 ASN A C 1
ATOM 2231 O O . ASN A 1 297 ? -9.836 2.553 26.025 1.00 98.06 297 ASN A O 1
ATOM 2235 N N . ALA A 1 298 ? -10.337 2.307 28.203 1.00 98.06 298 ALA A N 1
ATOM 2236 C CA . ALA A 1 298 ? -8.946 2.320 28.648 1.00 98.06 298 ALA A CA 1
ATOM 2237 C C . ALA A 1 298 ? -8.137 1.153 28.054 1.00 98.06 298 ALA A C 1
ATOM 2239 O O . ALA A 1 298 ? -7.011 1.355 27.596 1.00 98.06 298 ALA A O 1
ATOM 2240 N N . VAL A 1 299 ? -8.710 -0.057 28.011 1.00 97.25 299 VAL A N 1
ATOM 2241 C CA . VAL A 1 299 ? -8.041 -1.237 27.438 1.00 97.25 299 VAL A CA 1
ATOM 2242 C C . VAL A 1 299 ? -7.859 -1.098 25.928 1.00 97.25 299 VAL A C 1
ATOM 2244 O O . VAL A 1 299 ? -6.758 -1.342 25.439 1.00 97.25 299 VAL A O 1
ATOM 2247 N N . TRP A 1 300 ? -8.886 -0.686 25.180 1.00 97.12 300 TRP A N 1
ATOM 2248 C CA . TRP A 1 300 ? -8.761 -0.502 23.730 1.00 97.12 300 TRP A CA 1
ATOM 2249 C C . TRP A 1 300 ? -7.778 0.608 23.368 1.00 97.12 300 TRP A C 1
ATOM 2251 O O . TRP A 1 300 ? -6.940 0.401 22.492 1.00 97.12 300 TRP A O 1
ATOM 2261 N N . THR A 1 301 ? -7.803 1.735 24.082 1.00 96.19 301 THR A N 1
ATOM 2262 C CA . THR A 1 301 ? -6.820 2.817 23.901 1.00 96.19 301 THR A CA 1
ATOM 2263 C C . THR A 1 301 ? -5.399 2.318 24.173 1.00 96.19 301 THR A C 1
ATOM 2265 O O . THR A 1 301 ? -4.480 2.586 23.399 1.00 96.19 301 THR A O 1
ATOM 2268 N N . ASN A 1 302 ? -5.211 1.529 25.237 1.00 96.12 302 ASN A N 1
ATOM 2269 C CA . ASN A 1 302 ? -3.917 0.934 25.556 1.00 96.12 302 ASN A CA 1
ATOM 2270 C C . ASN A 1 302 ? -3.448 -0.051 24.471 1.00 96.12 302 ASN A C 1
ATOM 2272 O O . ASN A 1 302 ? -2.303 0.042 24.032 1.00 96.12 302 ASN A O 1
ATOM 2276 N N . ARG A 1 303 ? -4.329 -0.930 23.978 1.00 94.94 303 ARG A N 1
ATOM 2277 C CA . ARG A 1 303 ? -4.006 -1.860 22.885 1.00 94.94 303 ARG A CA 1
ATOM 2278 C C . ARG A 1 303 ? -3.654 -1.128 21.597 1.00 94.94 303 ARG A C 1
ATOM 2280 O O . ARG A 1 303 ? -2.640 -1.452 20.995 1.00 94.94 303 ARG A O 1
ATOM 2287 N N . MET A 1 304 ? -4.421 -0.107 21.215 1.00 94.69 304 MET A N 1
ATOM 2288 C CA . MET A 1 304 ? -4.101 0.723 20.048 1.00 94.69 304 MET A CA 1
ATOM 2289 C C . MET A 1 304 ? -2.744 1.419 20.188 1.00 94.69 304 MET A C 1
ATOM 2291 O O . MET A 1 304 ? -2.021 1.527 19.208 1.00 94.69 304 MET A O 1
ATOM 2295 N N . SER A 1 305 ? -2.358 1.842 21.398 1.00 94.88 305 SER A N 1
ATOM 2296 C CA . SER A 1 305 ? -1.033 2.440 21.630 1.00 94.88 305 SER A CA 1
ATOM 2297 C C . SER A 1 305 ? 0.131 1.444 21.535 1.00 94.88 305 SER A C 1
ATOM 2299 O O . SER A 1 305 ? 1.264 1.848 21.291 1.00 94.88 305 SER A O 1
ATOM 2301 N N . GLN A 1 306 ? -0.138 0.153 21.747 1.00 92.50 306 GLN A N 1
ATOM 2302 C CA . GLN A 1 306 ? 0.850 -0.930 21.658 1.00 92.50 306 GLN A CA 1
ATOM 2303 C C . GLN A 1 306 ? 0.870 -1.591 20.276 1.00 92.50 306 GLN A C 1
ATOM 2305 O O . GLN A 1 306 ? 1.830 -2.283 19.937 1.00 92.50 306 GLN A O 1
ATOM 2310 N N . ASP A 1 307 ? -0.176 -1.383 19.482 1.00 92.25 307 ASP A N 1
ATOM 2311 C CA . ASP A 1 307 ? -0.320 -1.951 18.154 1.00 92.25 307 ASP A CA 1
ATOM 2312 C C . ASP A 1 307 ? 0.550 -1.211 17.131 1.00 92.25 307 ASP A C 1
ATOM 2314 O O . ASP A 1 307 ? 0.118 -0.292 16.434 1.00 92.25 307 ASP A O 1
ATOM 2318 N N . ALA A 1 308 ? 1.796 -1.667 17.006 1.00 87.44 308 ALA A N 1
ATOM 2319 C CA . ALA A 1 308 ? 2.737 -1.161 16.011 1.00 87.44 308 ALA A CA 1
ATOM 2320 C C . ALA A 1 308 ? 2.302 -1.442 14.559 1.00 87.44 308 ALA A C 1
ATOM 2322 O O . ALA A 1 308 ? 2.827 -0.824 13.635 1.00 87.44 308 ALA A O 1
ATOM 2323 N N . SER A 1 309 ? 1.366 -2.371 14.339 1.00 85.94 309 SER A N 1
ATOM 2324 C CA . SER A 1 309 ? 0.894 -2.731 13.000 1.00 85.94 309 SER A CA 1
ATOM 2325 C C . SER A 1 309 ? -0.224 -1.827 12.483 1.00 85.94 309 SER A C 1
ATOM 2327 O O . SER A 1 309 ? -0.562 -1.901 11.302 1.00 85.94 309 SER A O 1
ATOM 2329 N N . MET A 1 310 ? -0.810 -0.995 13.355 1.00 89.75 310 MET A N 1
ATOM 2330 C CA . MET A 1 310 ? -1.995 -0.174 13.077 1.00 89.75 310 MET A CA 1
ATOM 2331 C C . MET A 1 310 ? -3.249 -0.987 12.698 1.00 89.75 310 MET A C 1
ATOM 2333 O O . MET A 1 310 ? -4.237 -0.420 12.224 1.00 89.75 310 MET A O 1
ATOM 2337 N N . THR A 1 311 ? -3.245 -2.303 12.923 1.00 90.06 311 THR A N 1
ATOM 2338 C CA . THR A 1 311 ? -4.360 -3.205 12.610 1.00 90.06 311 THR A CA 1
ATOM 2339 C C . THR A 1 311 ? -5.611 -2.829 13.400 1.00 90.06 311 THR A C 1
ATOM 2341 O O . THR A 1 311 ? -6.664 -2.597 12.807 1.00 90.06 311 THR A O 1
ATOM 2344 N N . ILE A 1 312 ? -5.509 -2.693 14.724 1.00 93.12 312 ILE A N 1
ATOM 2345 C CA . ILE A 1 312 ? -6.623 -2.299 15.595 1.00 93.12 312 ILE A CA 1
ATOM 2346 C C . ILE A 1 312 ? -7.162 -0.939 15.158 1.00 93.12 312 ILE A C 1
ATOM 2348 O O . ILE A 1 312 ? -8.375 -0.780 15.047 1.00 93.12 312 ILE A O 1
ATOM 2352 N N . MET A 1 313 ? -6.280 0.018 14.849 1.00 93.25 313 MET A N 1
ATOM 2353 C CA . MET A 1 313 ? -6.696 1.344 14.388 1.00 93.25 313 MET A CA 1
ATOM 2354 C C . MET A 1 313 ? -7.466 1.273 13.064 1.00 93.25 313 MET A C 1
ATOM 2356 O O . MET A 1 313 ? -8.452 1.989 12.895 1.00 93.25 313 MET A O 1
ATOM 2360 N N . GLN A 1 314 ? -7.074 0.391 12.141 1.00 90.81 314 GLN A N 1
ATOM 2361 C CA . GLN A 1 314 ? -7.781 0.221 10.874 1.00 90.81 314 GLN A CA 1
ATOM 2362 C C . GLN A 1 314 ? -9.160 -0.428 11.057 1.00 90.81 314 GLN A C 1
ATOM 2364 O O . GLN A 1 314 ? -10.143 0.070 10.503 1.00 90.81 314 GLN A O 1
ATOM 2369 N N . PHE A 1 315 ? -9.265 -1.496 11.858 1.00 91.50 315 PHE A N 1
ATOM 2370 C CA . PHE A 1 315 ? -10.558 -2.119 12.180 1.00 91.50 315 PHE A CA 1
ATOM 2371 C C . PHE A 1 315 ? -11.483 -1.141 12.915 1.00 91.50 315 PHE A C 1
ATOM 2373 O O . PHE A 1 315 ? -12.640 -0.974 12.521 1.00 91.50 315 PHE A O 1
ATOM 2380 N N . PHE A 1 316 ? -10.952 -0.438 13.918 1.00 95.38 316 PHE A N 1
ATOM 2381 C CA . PHE A 1 316 ? -11.660 0.613 14.643 1.00 95.38 316 PHE A CA 1
ATOM 2382 C C . PHE A 1 316 ? -12.138 1.721 13.700 1.00 95.38 316 PHE A C 1
ATOM 2384 O O . PHE A 1 316 ? -13.320 2.048 13.705 1.00 95.38 316 PHE A O 1
ATOM 2391 N N . GLY A 1 317 ? -11.261 2.265 12.852 1.00 94.56 317 GLY A N 1
ATOM 2392 C CA . GLY A 1 317 ? -11.595 3.347 11.926 1.00 94.56 317 GLY A CA 1
ATOM 2393 C C . GLY A 1 317 ? -12.681 2.958 10.921 1.00 94.56 317 GLY A C 1
ATOM 2394 O O . GLY A 1 317 ? -13.614 3.729 10.691 1.00 94.56 317 GLY A O 1
ATOM 2395 N N . ASN A 1 318 ? -12.614 1.741 10.373 1.00 91.81 318 ASN A N 1
ATOM 2396 C CA . ASN A 1 318 ? -13.640 1.218 9.470 1.00 91.81 318 ASN A CA 1
ATOM 2397 C C . ASN A 1 318 ? -15.000 1.082 10.176 1.00 91.81 318 ASN A C 1
ATOM 2399 O O . ASN A 1 318 ? -16.018 1.533 9.645 1.00 91.81 318 ASN A O 1
ATOM 2403 N N . ALA A 1 319 ? -15.020 0.505 11.381 1.00 95.56 319 ALA A N 1
ATOM 2404 C CA . ALA A 1 319 ? -16.244 0.336 12.161 1.00 95.56 319 ALA A CA 1
ATOM 2405 C C . ALA A 1 319 ? -16.825 1.680 12.637 1.00 95.56 319 ALA A C 1
ATOM 2407 O O . ALA A 1 319 ? -18.033 1.895 12.557 1.00 95.56 319 ALA A O 1
ATOM 2408 N N . PHE A 1 320 ? -15.972 2.619 13.048 1.00 97.00 320 PHE A N 1
ATOM 2409 C CA . PHE A 1 320 ? -16.353 3.969 13.461 1.00 97.00 320 PHE A CA 1
ATOM 2410 C C . PHE A 1 320 ? -17.021 4.744 12.317 1.00 97.00 320 PHE A C 1
ATOM 2412 O O . PHE A 1 320 ? -18.075 5.361 12.499 1.00 97.00 320 PHE A O 1
ATOM 2419 N N . GLN A 1 321 ? -16.440 4.690 11.111 1.00 95.12 321 GLN A N 1
ATOM 2420 C CA . GLN A 1 321 ? -17.034 5.321 9.930 1.00 95.12 321 GLN A CA 1
ATOM 2421 C C . GLN A 1 321 ? -18.374 4.682 9.553 1.00 95.12 321 GLN A C 1
ATOM 2423 O O . GLN A 1 321 ? -19.304 5.400 9.188 1.00 95.12 321 GLN A O 1
ATOM 2428 N N . ALA A 1 322 ? -18.487 3.354 9.643 1.00 94.00 322 ALA A N 1
ATOM 2429 C CA . ALA A 1 322 ? -19.741 2.652 9.383 1.00 94.00 322 ALA A CA 1
ATOM 2430 C C . ALA A 1 322 ? -20.837 3.059 10.384 1.00 94.00 322 ALA A C 1
ATOM 2432 O O . ALA A 1 322 ? -21.949 3.389 9.971 1.00 94.00 322 ALA A O 1
ATOM 2433 N N . ALA A 1 323 ? -20.504 3.130 11.678 1.00 94.75 323 ALA A N 1
ATOM 2434 C CA . ALA A 1 323 ? -21.418 3.586 12.722 1.00 94.75 323 ALA A CA 1
ATOM 2435 C C . ALA A 1 323 ? -21.874 5.037 12.493 1.00 94.75 323 ALA A C 1
ATOM 2437 O O . ALA A 1 323 ? -23.067 5.332 12.569 1.00 94.75 323 ALA A O 1
ATOM 2438 N N . THR A 1 324 ? -20.950 5.927 12.119 1.00 92.62 324 THR A N 1
ATOM 2439 C CA . THR A 1 324 ? -21.262 7.339 11.838 1.00 92.62 324 THR A CA 1
ATOM 2440 C C . THR A 1 324 ? -22.202 7.500 10.641 1.00 92.62 324 THR A C 1
ATOM 2442 O O . THR A 1 324 ? -23.120 8.312 10.692 1.00 92.62 324 THR A O 1
ATOM 2445 N N . ARG A 1 325 ? -22.032 6.708 9.572 1.00 92.12 325 ARG A N 1
ATOM 2446 C CA . ARG A 1 325 ? -22.967 6.732 8.430 1.00 92.12 325 ARG A CA 1
ATOM 2447 C C . ARG A 1 325 ? -24.367 6.276 8.841 1.00 92.12 325 ARG A C 1
ATOM 2449 O O . ARG A 1 325 ? -25.344 6.931 8.500 1.00 92.12 325 ARG A O 1
ATOM 2456 N N . SER A 1 326 ? -24.455 5.212 9.640 1.00 87.62 326 SER A N 1
ATOM 2457 C CA . SER A 1 326 ? -25.750 4.679 10.076 1.00 87.62 326 SER A CA 1
ATOM 2458 C C . SER A 1 326 ? -26.561 5.654 10.941 1.00 87.62 326 SER A C 1
ATOM 2460 O O . SER A 1 326 ? -27.786 5.689 10.823 1.00 87.62 326 SER A O 1
ATOM 2462 N N . SER A 1 327 ? -25.909 6.481 11.771 1.00 84.56 327 SER A N 1
ATOM 2463 C CA . SER A 1 327 ? -26.620 7.469 12.594 1.00 84.56 327 SER A CA 1
ATOM 2464 C C . SER A 1 327 ? -27.151 8.645 11.772 1.00 84.56 327 SER A C 1
ATOM 2466 O O . SER A 1 327 ? -28.235 9.150 12.066 1.00 84.56 327 SER A O 1
ATOM 2468 N N . ILE A 1 328 ? -26.439 9.043 10.712 1.00 83.19 328 ILE A N 1
ATOM 2469 C CA . ILE A 1 328 ? -26.887 10.088 9.781 1.00 83.19 328 ILE A CA 1
ATOM 2470 C C . ILE A 1 328 ? -28.112 9.616 8.994 1.00 83.19 328 ILE A C 1
ATOM 2472 O O . ILE A 1 328 ? -29.097 10.350 8.912 1.00 83.19 328 ILE A O 1
ATOM 2476 N N . ASP A 1 329 ? -28.094 8.384 8.481 1.00 82.44 329 ASP A N 1
ATOM 2477 C CA . ASP A 1 329 ? -29.231 7.823 7.741 1.00 82.44 329 ASP A CA 1
ATOM 2478 C C . ASP A 1 329 ? -30.474 7.692 8.640 1.00 82.44 329 ASP A C 1
ATOM 2480 O O . ASP A 1 329 ? -31.590 8.036 8.238 1.00 82.44 329 ASP A O 1
ATOM 2484 N N . ALA A 1 330 ? -30.282 7.277 9.898 1.00 80.94 330 ALA A N 1
ATOM 2485 C CA . ALA A 1 330 ? -31.355 7.227 10.887 1.00 80.94 330 ALA A CA 1
ATOM 2486 C C . ALA A 1 330 ? -31.931 8.626 11.180 1.00 80.94 330 ALA A C 1
ATOM 2488 O O . ALA A 1 330 ? -33.152 8.796 11.165 1.00 80.94 330 ALA A O 1
ATOM 2489 N N . ALA A 1 331 ? -31.082 9.642 11.370 1.00 76.69 331 ALA A N 1
ATOM 2490 C CA . ALA A 1 331 ? -31.517 11.020 11.610 1.00 76.69 331 ALA A CA 1
ATOM 2491 C C . ALA A 1 331 ? -32.247 11.635 10.399 1.00 76.69 331 ALA A C 1
ATOM 2493 O O . ALA A 1 331 ? -33.271 12.303 10.568 1.00 76.69 331 ALA A O 1
ATOM 2494 N N . ALA A 1 332 ? -31.777 11.359 9.178 1.00 80.62 332 ALA A N 1
ATOM 2495 C CA . ALA A 1 332 ? -32.432 11.798 7.948 1.00 80.62 332 ALA A CA 1
ATOM 2496 C C . ALA A 1 332 ? -33.836 11.184 7.804 1.00 80.62 332 ALA A C 1
ATOM 2498 O O . ALA A 1 332 ? -34.779 11.875 7.423 1.00 80.62 332 ALA A O 1
ATOM 2499 N N . SER A 1 333 ? -34.002 9.910 8.179 1.00 83.00 333 SER A N 1
ATOM 2500 C CA . SER A 1 333 ? -35.308 9.235 8.153 1.00 83.00 333 SER A CA 1
ATOM 2501 C C . SER A 1 333 ? -36.266 9.668 9.275 1.00 83.00 333 SER A C 1
ATOM 2503 O O . SER A 1 333 ? -37.481 9.579 9.110 1.00 83.00 333 SER A O 1
ATOM 2505 N N . ALA A 1 334 ? -35.739 10.173 10.397 1.00 76.50 334 ALA A N 1
ATOM 2506 C CA . ALA A 1 334 ? -36.517 10.643 11.546 1.00 76.50 334 ALA A CA 1
ATOM 2507 C C . ALA A 1 334 ? -36.998 12.101 11.423 1.00 76.50 334 ALA A C 1
ATOM 2509 O O . ALA A 1 334 ? -37.649 12.603 12.339 1.00 76.50 334 ALA A O 1
ATOM 2510 N N . THR A 1 335 ? -36.747 12.758 10.282 1.00 70.94 335 THR A N 1
ATOM 2511 C CA . THR A 1 335 ? -37.273 14.100 9.973 1.00 70.94 335 THR A CA 1
ATOM 2512 C C . THR A 1 335 ? -38.450 14.077 8.969 1.00 70.94 335 THR A C 1
ATOM 2514 O O . THR A 1 335 ? -38.338 14.676 7.900 1.00 70.94 335 THR A O 1
ATOM 2517 N N . PRO A 1 336 ? -39.594 13.410 9.239 1.00 58.72 336 PRO A N 1
ATOM 2518 C CA . PRO A 1 336 ? -40.807 13.610 8.453 1.00 58.72 336 PRO A CA 1
ATOM 2519 C C . PRO A 1 336 ? -41.768 14.621 9.113 1.00 58.72 336 PRO A C 1
ATOM 2521 O O . PRO A 1 336 ? -42.068 14.548 10.302 1.00 58.72 336 PRO A O 1
ATOM 2524 N N . GLU A 1 337 ? -42.293 15.529 8.285 1.00 59.00 337 GLU A N 1
ATOM 2525 C CA . GLU A 1 337 ? -43.657 16.088 8.391 1.00 59.00 337 GLU A CA 1
ATOM 2526 C C . GLU A 1 337 ? -44.024 17.014 9.571 1.00 59.00 337 GLU A C 1
ATOM 2528 O O . GLU A 1 337 ? -45.118 16.907 10.118 1.00 59.00 337 GLU A O 1
ATOM 2533 N N . SER A 1 338 ? -43.209 18.018 9.922 1.00 58.88 338 SER A N 1
ATOM 2534 C CA . SER A 1 338 ? -43.750 19.184 10.670 1.00 58.88 338 SER A CA 1
ATOM 2535 C C . SER A 1 338 ? -43.581 20.550 9.997 1.00 58.88 338 SER A C 1
ATOM 2537 O O . SER A 1 338 ? -43.924 21.571 10.585 1.00 58.88 338 SER A O 1
ATOM 2539 N N . MET A 1 339 ? -43.133 20.590 8.737 1.00 60.09 339 MET A N 1
ATOM 2540 C CA . MET A 1 339 ? -42.993 21.832 7.956 1.00 60.09 339 MET A CA 1
ATOM 2541 C C . MET A 1 339 ? -43.986 21.956 6.783 1.00 60.09 339 MET A C 1
ATOM 2543 O O . MET A 1 339 ? -43.696 22.658 5.820 1.00 60.09 339 MET A O 1
ATOM 2547 N N . SER A 1 340 ? -45.148 21.293 6.829 1.00 65.81 340 SER A N 1
ATOM 2548 C CA . SER A 1 340 ? -46.138 21.336 5.734 1.00 65.81 340 SER A CA 1
ATOM 2549 C C . SER A 1 340 ? -47.501 21.956 6.072 1.00 65.81 340 SER A C 1
ATOM 2551 O O . SER A 1 340 ? -48.390 21.879 5.236 1.00 65.81 340 SER A O 1
ATOM 2553 N N . ASP A 1 341 ? -47.671 22.615 7.223 1.00 62.12 341 ASP A N 1
ATOM 2554 C CA . ASP A 1 341 ? -48.946 23.257 7.604 1.00 62.12 341 ASP A CA 1
ATOM 2555 C C . ASP A 1 341 ? -48.780 24.734 8.033 1.00 62.12 341 ASP A C 1
ATOM 2557 O O . ASP A 1 341 ? -49.337 25.161 9.042 1.00 62.12 341 ASP A O 1
ATOM 2561 N N . ASP A 1 342 ? -48.030 25.536 7.267 1.00 63.94 342 ASP A N 1
ATOM 2562 C CA . ASP A 1 342 ? -48.219 27.001 7.259 1.00 63.94 342 ASP A CA 1
ATOM 2563 C C . ASP A 1 342 ? -48.503 27.476 5.831 1.00 63.94 342 ASP A C 1
ATOM 2565 O O . ASP A 1 342 ? -47.657 27.935 5.064 1.00 63.94 342 ASP A O 1
ATOM 2569 N N . ASP A 1 343 ? -49.759 27.231 5.488 1.00 62.16 343 ASP A N 1
ATOM 2570 C CA . ASP A 1 343 ? -50.535 27.806 4.408 1.00 62.16 343 ASP A CA 1
ATOM 2571 C C . ASP A 1 343 ? -50.676 29.320 4.666 1.00 62.16 343 ASP A C 1
ATOM 2573 O O . ASP A 1 343 ? -51.363 29.738 5.602 1.00 62.16 343 ASP A O 1
ATOM 2577 N N . GLY A 1 344 ? -49.996 30.160 3.879 1.00 55.69 344 GLY A N 1
ATOM 2578 C CA . GLY A 1 344 ? -50.043 31.600 4.121 1.00 55.69 344 GLY A CA 1
ATOM 2579 C C . GLY A 1 344 ? -49.256 32.477 3.155 1.00 55.69 344 GLY A C 1
ATOM 2580 O O . GLY A 1 344 ? -48.264 33.086 3.532 1.00 55.69 344 GLY A O 1
ATOM 2581 N N . ASP A 1 345 ? -49.783 32.643 1.943 1.00 55.78 345 ASP A N 1
ATOM 2582 C CA . ASP A 1 345 ? -49.774 33.959 1.287 1.00 55.78 345 ASP A CA 1
ATOM 2583 C C . ASP A 1 345 ? -48.409 34.534 0.845 1.00 55.78 345 ASP A C 1
ATOM 2585 O O . ASP A 1 345 ? -47.882 35.497 1.404 1.00 55.78 345 ASP A O 1
ATOM 2589 N N . ARG A 1 346 ? -47.845 34.006 -0.251 1.00 61.12 346 ARG A N 1
ATOM 2590 C CA . ARG A 1 346 ? -46.901 34.797 -1.063 1.00 61.12 346 ARG A CA 1
ATOM 2591 C C . ARG A 1 346 ? -46.954 34.468 -2.551 1.00 61.12 346 ARG A C 1
ATOM 2593 O O . ARG A 1 346 ? -45.942 34.232 -3.207 1.00 61.12 346 ARG A O 1
ATOM 2600 N N . THR A 1 347 ? -48.168 34.495 -3.090 1.00 59.34 347 THR A N 1
ATOM 2601 C CA . THR A 1 347 ? -48.361 34.780 -4.514 1.00 59.34 347 THR A CA 1
ATOM 2602 C C . THR A 1 347 ? -48.276 36.292 -4.661 1.00 59.34 347 THR A C 1
ATOM 2604 O O . THR A 1 347 ? -49.235 36.961 -4.318 1.00 59.34 347 THR A O 1
ATOM 2607 N N . GLU A 1 348 ? -47.128 36.830 -5.077 1.00 63.72 348 GLU A N 1
ATOM 2608 C CA . GLU A 1 348 ? -47.037 37.958 -6.020 1.00 63.72 348 GLU A CA 1
ATOM 2609 C C . GLU A 1 348 ? -45.605 38.503 -6.140 1.00 63.72 348 GLU A C 1
ATOM 2611 O O . GLU A 1 348 ? -44.883 38.677 -5.160 1.00 63.72 348 GLU A O 1
ATOM 2616 N N . MET A 1 349 ? -45.265 38.839 -7.387 1.00 57.88 349 MET A N 1
ATOM 2617 C CA . MET A 1 349 ? -44.147 39.677 -7.822 1.00 57.88 349 MET A CA 1
ATOM 2618 C C . MET A 1 349 ? -42.734 39.107 -7.662 1.00 57.88 349 MET A C 1
ATOM 2620 O O . MET A 1 349 ? -42.043 39.403 -6.698 1.00 57.88 349 MET A O 1
ATOM 2624 N N . PHE A 1 350 ? -42.246 38.426 -8.701 1.00 53.81 350 PHE A N 1
ATOM 2625 C CA . PHE A 1 350 ? -41.016 38.866 -9.374 1.00 53.81 350 PHE A CA 1
ATOM 2626 C C . PHE A 1 350 ? -41.043 38.393 -10.830 1.00 53.81 350 PHE A C 1
ATOM 2628 O O . PHE A 1 350 ? -40.524 37.351 -11.218 1.00 53.81 350 PHE A O 1
ATOM 2635 N N . GLU A 1 351 ? -41.762 39.185 -11.616 1.00 59.28 351 GLU A N 1
ATOM 2636 C CA . GLU A 1 351 ? -41.695 39.215 -13.065 1.00 59.28 351 GLU A CA 1
ATOM 2637 C C . GLU A 1 351 ? -40.429 39.992 -13.475 1.00 59.28 351 GLU A C 1
ATOM 2639 O O . GLU A 1 351 ? -40.095 41.002 -12.858 1.00 59.28 351 GLU A O 1
ATOM 2644 N N . ALA A 1 352 ? -39.771 39.515 -14.534 1.00 57.53 352 ALA A N 1
ATOM 2645 C CA . ALA A 1 352 ? -38.774 40.209 -15.351 1.00 57.53 352 ALA A CA 1
ATOM 2646 C C . ALA A 1 352 ? -37.422 40.594 -14.711 1.00 57.53 352 ALA A C 1
ATOM 2648 O O . ALA A 1 352 ? -37.286 41.593 -14.010 1.00 57.53 352 ALA A O 1
ATOM 2649 N N . SER A 1 353 ? -36.367 39.886 -15.125 1.00 55.81 353 SER A N 1
ATOM 2650 C CA . SER A 1 353 ? -35.119 40.510 -15.603 1.00 55.81 353 SER A CA 1
ATOM 2651 C C . SER A 1 353 ? -34.362 39.517 -16.483 1.00 55.81 353 SER A C 1
ATOM 2653 O O . SER A 1 353 ? -33.429 38.835 -16.071 1.00 55.81 353 SER A O 1
ATOM 2655 N N . ASP A 1 354 ? -34.865 39.431 -17.706 1.00 56.75 354 ASP A N 1
ATOM 2656 C CA . ASP A 1 354 ? -34.138 39.053 -18.906 1.00 56.75 354 ASP A CA 1
ATOM 2657 C C . ASP A 1 354 ? -33.410 40.327 -19.368 1.00 56.75 354 ASP A C 1
ATOM 2659 O O . ASP A 1 354 ? -34.087 41.279 -19.740 1.00 56.75 354 ASP A O 1
ATOM 2663 N N . GLU A 1 355 ? -32.083 40.420 -19.228 1.00 53.34 355 GLU A N 1
ATOM 2664 C CA . GLU A 1 355 ? -31.218 41.161 -20.160 1.00 53.34 355 GLU A CA 1
ATOM 2665 C C . GLU A 1 355 ? -29.736 41.139 -19.748 1.00 53.34 355 GLU A C 1
ATOM 2667 O O . GLU A 1 355 ? -29.365 41.328 -18.594 1.00 53.34 355 GLU A O 1
ATOM 2672 N N . ALA A 1 356 ? -28.900 41.044 -20.783 1.00 52.75 356 ALA A N 1
ATOM 2673 C CA . ALA A 1 356 ? -27.513 41.499 -20.850 1.00 52.75 356 ALA A CA 1
ATOM 2674 C C . ALA A 1 356 ? -26.417 40.630 -20.203 1.00 52.75 356 ALA A C 1
ATOM 2676 O O . ALA A 1 356 ? -25.870 40.930 -19.145 1.00 52.75 356 ALA A O 1
ATOM 2677 N N . SER A 1 357 ? -25.913 39.675 -20.989 1.00 54.31 357 SER A N 1
ATOM 2678 C CA . SER A 1 357 ? -24.459 39.545 -21.188 1.00 54.31 357 SER A CA 1
ATOM 2679 C C . SER A 1 357 ? -24.151 38.979 -22.572 1.00 54.31 357 SER A C 1
ATOM 2681 O O . SER A 1 357 ? -23.839 37.808 -22.761 1.00 54.31 357 SER A O 1
ATOM 2683 N N . LYS A 1 358 ? -24.263 39.871 -23.559 1.00 60.25 358 LYS A N 1
ATOM 2684 C CA . LYS A 1 358 ? -23.632 39.763 -24.871 1.00 60.25 358 LYS A CA 1
ATOM 2685 C C . LYS A 1 358 ? -22.622 40.901 -24.966 1.00 60.25 358 LYS A C 1
ATOM 2687 O O . LYS A 1 358 ? -23.029 42.043 -25.149 1.00 60.25 358 LYS A O 1
ATOM 2692 N N . LEU A 1 359 ? -21.336 40.592 -24.837 1.00 52.78 359 LEU A N 1
ATOM 2693 C CA . LEU A 1 359 ? -20.251 41.410 -25.380 1.00 52.78 359 LEU A CA 1
ATOM 2694 C C . LEU A 1 359 ? -18.987 40.557 -25.505 1.00 52.78 359 LEU A C 1
ATOM 2696 O O . LEU A 1 359 ? 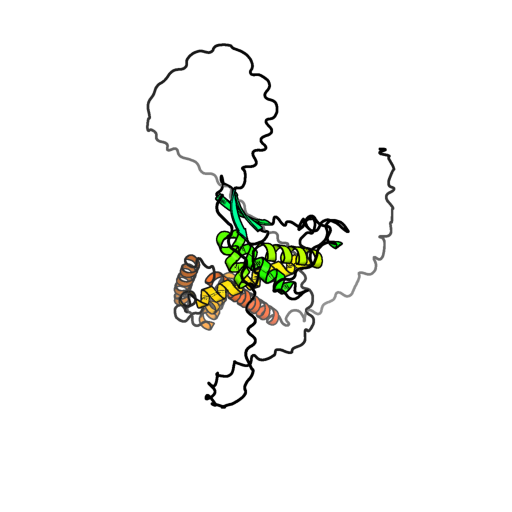-18.216 40.380 -24.569 1.00 52.78 359 LEU A O 1
ATOM 2700 N N . GLU A 1 360 ? -18.840 40.007 -26.708 1.00 50.50 360 GLU A N 1
ATOM 2701 C CA . GLU A 1 360 ? -17.559 39.663 -27.309 1.00 50.50 360 GLU A CA 1
ATOM 2702 C C . GLU A 1 360 ? -16.656 40.903 -27.346 1.00 50.50 360 GLU A C 1
ATOM 2704 O O . GLU A 1 360 ? -17.091 41.981 -27.757 1.00 50.50 360 GLU A O 1
ATOM 2709 N N . ALA A 1 361 ? -15.378 40.719 -27.025 1.00 63.72 361 ALA A N 1
ATOM 2710 C CA . ALA A 1 361 ? -14.307 41.442 -27.696 1.00 63.72 361 ALA A CA 1
ATOM 2711 C C . ALA A 1 361 ? -13.100 40.497 -27.859 1.00 63.72 361 ALA A C 1
ATOM 2713 O O . ALA A 1 361 ? -12.645 39.929 -26.863 1.00 63.72 361 ALA A O 1
ATOM 2714 N N . PRO A 1 362 ? -12.593 40.295 -29.088 1.00 64.12 362 PRO A N 1
ATOM 2715 C CA . PRO A 1 362 ? -11.351 39.577 -29.336 1.00 64.12 362 PRO A CA 1
ATOM 2716 C C . PRO A 1 362 ? -10.167 40.474 -28.959 1.00 64.12 362 PRO A C 1
ATOM 2718 O O . PRO A 1 362 ? -10.075 41.618 -29.400 1.00 64.12 362 PRO A O 1
ATOM 2721 N N . MET A 1 363 ? -9.276 39.957 -28.118 1.00 65.06 363 MET A N 1
ATOM 2722 C CA . MET A 1 363 ? -8.030 40.623 -27.756 1.00 65.06 363 MET A CA 1
ATOM 2723 C C . MET A 1 363 ? -7.035 40.412 -28.902 1.00 65.06 363 MET A C 1
ATOM 2725 O O . MET A 1 363 ? -6.568 39.297 -29.119 1.00 65.06 363 MET A O 1
ATOM 2729 N N . GLU A 1 364 ? -6.805 41.476 -29.673 1.00 62.12 364 GLU A N 1
ATOM 2730 C CA . GLU A 1 364 ? -5.772 41.555 -30.705 1.00 62.12 364 GLU A CA 1
ATOM 2731 C C . GLU A 1 364 ? -4.388 41.315 -30.090 1.00 62.12 364 GLU A C 1
ATOM 2733 O O . GLU A 1 364 ? -4.029 41.909 -29.072 1.00 62.12 364 GLU A O 1
ATOM 2738 N N . ASP A 1 365 ? -3.643 40.431 -30.743 1.00 63.09 365 ASP A N 1
ATOM 2739 C CA . ASP A 1 365 ? -2.261 40.060 -30.470 1.00 63.09 365 ASP A CA 1
ATOM 2740 C C . ASP A 1 365 ? -1.350 40.982 -31.302 1.00 63.09 365 ASP A C 1
ATOM 2742 O O . ASP A 1 365 ? -1.409 40.926 -32.536 1.00 63.09 365 ASP A O 1
ATOM 2746 N N . PRO A 1 366 ? -0.573 41.900 -30.698 1.00 62.88 366 PRO A N 1
ATOM 2747 C CA . PRO A 1 366 ? 0.408 42.670 -31.440 1.00 62.88 366 PRO A CA 1
ATOM 2748 C C . PRO A 1 366 ? 1.730 41.902 -31.528 1.00 62.88 366 PRO A C 1
ATOM 2750 O O . PRO A 1 366 ? 2.447 41.743 -30.539 1.00 62.88 366 PRO A O 1
ATOM 2753 N N . ASP A 1 367 ? 2.041 41.494 -32.758 1.00 59.53 367 ASP A N 1
ATOM 2754 C CA . ASP A 1 367 ? 3.373 41.219 -33.301 1.00 59.53 367 ASP A CA 1
ATOM 2755 C C . ASP A 1 367 ? 4.540 41.848 -32.514 1.00 59.53 367 ASP A C 1
ATOM 2757 O O . ASP A 1 367 ? 4.552 43.059 -32.279 1.00 59.53 367 ASP A O 1
ATOM 2761 N N . ALA A 1 368 ? 5.597 41.063 -32.273 1.00 50.66 368 ALA A N 1
ATOM 2762 C CA . ALA A 1 368 ? 6.966 41.490 -32.591 1.00 50.66 368 ALA A CA 1
ATOM 2763 C C . ALA A 1 368 ? 7.974 40.329 -32.491 1.00 50.66 368 ALA A C 1
ATOM 2765 O O . ALA A 1 368 ? 8.438 39.969 -31.412 1.00 50.66 368 ALA A O 1
ATOM 2766 N N . ASP A 1 369 ? 8.322 39.791 -33.661 1.00 51.91 369 ASP A N 1
ATOM 2767 C CA . ASP A 1 369 ? 9.694 39.534 -34.120 1.00 51.91 369 ASP A CA 1
ATOM 2768 C C . ASP A 1 369 ? 10.768 39.185 -33.070 1.00 51.91 369 ASP A C 1
ATOM 2770 O O . ASP A 1 369 ? 11.384 40.065 -32.465 1.00 51.91 369 ASP A O 1
ATOM 2774 N N . ILE A 1 370 ? 11.158 37.906 -33.019 1.00 52.88 370 ILE A N 1
ATOM 2775 C CA . ILE A 1 370 ? 12.547 37.532 -32.717 1.00 52.88 370 ILE A CA 1
ATOM 2776 C C . ILE A 1 370 ? 13.052 36.607 -33.825 1.00 52.88 370 ILE A C 1
ATOM 2778 O O . ILE A 1 370 ? 12.654 35.451 -33.945 1.00 52.88 370 ILE A O 1
ATOM 2782 N N . GLN A 1 371 ? 13.928 37.178 -34.649 1.00 54.69 371 GLN A N 1
ATOM 2783 C CA . GLN A 1 371 ? 14.729 36.501 -35.661 1.00 54.69 371 GLN A CA 1
ATOM 2784 C C . GLN A 1 371 ? 15.798 35.616 -35.007 1.00 54.69 371 GLN A C 1
ATOM 2786 O O . GLN A 1 371 ? 16.453 36.050 -34.057 1.00 54.69 371 GLN A O 1
ATOM 2791 N N . PHE A 1 372 ? 16.038 34.446 -35.599 1.00 51.75 372 PHE A N 1
ATOM 2792 C CA . PHE A 1 372 ? 17.340 33.776 -35.607 1.00 51.75 372 PHE A CA 1
ATOM 2793 C C . PHE A 1 372 ? 17.673 33.315 -37.023 1.00 51.75 372 PHE A C 1
ATOM 2795 O O . PHE A 1 372 ? 16.750 32.814 -37.708 1.00 51.75 372 PHE A O 1
#